Protein AF-A0A2H8TGP3-F1 (afdb_monomer)

Solvent-accessible surface area (backbone atoms only — not comparable to full-atom values): 16349 Å² total; per-residue (Å²): 137,91,83,88,83,89,87,86,89,87,88,80,88,85,90,87,88,89,87,86,89,85,88,85,86,87,85,91,85,81,86,83,89,84,86,90,85,91,84,79,92,76,83,84,79,77,93,72,90,81,72,76,82,82,75,78,78,62,57,60,58,63,26,91,59,19,52,94,49,66,73,89,79,66,58,93,44,42,52,39,51,27,23,62,11,22,47,26,45,30,27,36,58,43,72,44,97,86,68,47,79,40,78,43,85,72,41,65,34,34,28,59,45,60,40,35,32,44,34,44,24,80,74,52,63,95,56,65,53,90,39,33,37,41,34,36,27,70,46,42,81,86,62,82,82,57,99,59,71,57,47,81,32,49,50,67,46,76,48,60,34,85,76,48,36,85,94,76,58,40,58,50,34,23,40,41,32,39,71,56,64,58,78,75,48,75,29,25,41,31,39,63,78,76,59,90,81,63,78,71,70,58,45,82,41,75,50,73,47,59,75,89,75,91,69,82,96,79,68,43,50,34,28,45,46,82,42,58,70,53,72,100,74,88,79,87,72,42,60,66,72,71,79,88,49,74,46,78,46,87,83,132

Nearest PDB structures (foldseek):
  2b9l-assembly1_A  TM=8.838E-01  e=4.169E-16  Holotrichia diomphalia
  1m9u-assembly3_C  TM=8.543E-01  e=8.705E-12  Eisenia fetida
  1ym0-assembly1_A  TM=8.594E-01  e=2.631E-10  Eisenia fetida
  5xwl-assembly2_B  TM=8.530E-01  e=1.346E-10  Sus scrofa
  3btg-assembly1_E  TM=8.561E-01  e=1.860E-09  Bos taurus

Structure (mmCIF, N/CA/C/O backbone):
data_AF-A0A2H8TGP3-F1
#
_entry.id   AF-A0A2H8TGP3-F1
#
loop_
_atom_site.group_PDB
_atom_site.id
_atom_site.type_symbol
_atom_site.label_atom_id
_atom_site.label_alt_id
_atom_site.label_comp_id
_atom_site.label_asym_id
_atom_site.label_entity_id
_atom_site.label_seq_id
_atom_site.pdbx_PDB_ins_code
_atom_site.Cartn_x
_atom_site.Cartn_y
_atom_site.Cartn_z
_atom_site.occupancy
_atom_site.B_iso_or_equiv
_atom_site.auth_seq_id
_atom_site.auth_comp_id
_atom_site.auth_asym_id
_atom_site.auth_atom_id
_atom_site.pdbx_PDB_model_num
ATOM 1 N N . LYS A 1 1 ? -17.356 -55.839 -17.352 1.00 32.00 1 LYS A N 1
ATOM 2 C CA . LYS A 1 1 ? -18.758 -56.106 -16.949 1.00 32.00 1 LYS A CA 1
ATOM 3 C C . LYS A 1 1 ? -19.452 -54.754 -16.776 1.00 32.00 1 LYS A C 1
ATOM 5 O O . LYS A 1 1 ? -18.799 -53.882 -16.218 1.00 32.00 1 LYS A O 1
ATOM 10 N N . PRO A 1 2 ? -20.651 -54.578 -17.354 1.00 48.47 2 PRO A N 1
ATOM 11 C CA . PRO A 1 2 ? -21.293 -53.289 -17.660 1.00 48.47 2 PRO A CA 1
ATOM 12 C C . PRO A 1 2 ? -22.307 -52.858 -16.582 1.00 48.47 2 PRO A C 1
ATOM 14 O O . PRO A 1 2 ? -22.550 -53.662 -15.692 1.00 48.47 2 PRO A O 1
ATOM 17 N N . TYR A 1 3 ? -22.848 -51.634 -16.696 1.00 31.91 3 TYR A N 1
ATOM 18 C CA . TYR A 1 3 ? -24.164 -51.085 -16.258 1.00 31.91 3 TYR A CA 1
ATOM 19 C C . TYR A 1 3 ? -23.995 -49.545 -16.232 1.00 31.91 3 TYR A C 1
ATOM 21 O O . TYR A 1 3 ? -23.218 -49.053 -15.421 1.00 31.91 3 TYR A O 1
ATOM 29 N N . ASP A 1 4 ? -24.342 -48.770 -17.267 1.00 33.12 4 ASP A N 1
ATOM 30 C CA . ASP A 1 4 ? -25.659 -48.316 -17.784 1.00 33.12 4 ASP A CA 1
ATOM 31 C C . ASP A 1 4 ? -26.478 -47.444 -16.809 1.00 33.12 4 ASP A C 1
ATOM 33 O O . ASP A 1 4 ? -26.615 -47.796 -15.639 1.00 33.12 4 ASP A O 1
ATOM 37 N N . GLY A 1 5 ? -27.011 -46.312 -17.298 1.00 29.77 5 GLY A N 1
ATOM 38 C CA . GLY A 1 5 ? -27.836 -45.392 -16.498 1.00 29.77 5 GLY A CA 1
ATOM 39 C C . GLY A 1 5 ? -28.018 -43.945 -16.998 1.00 29.77 5 GLY A C 1
ATOM 40 O O . GLY A 1 5 ? -27.708 -43.031 -16.249 1.00 29.77 5 GLY A O 1
ATOM 41 N N . GLN A 1 6 ? -28.475 -43.780 -18.246 1.00 29.98 6 GLN A N 1
ATOM 42 C CA . GLN A 1 6 ? -29.465 -42.823 -18.811 1.00 29.98 6 GLN A CA 1
ATOM 43 C C . GLN A 1 6 ? -29.665 -41.340 -18.367 1.00 29.98 6 GLN A C 1
ATOM 45 O O . GLN A 1 6 ? -29.360 -40.882 -17.274 1.00 29.98 6 GLN A O 1
ATOM 50 N N . THR A 1 7 ? -30.236 -40.634 -19.351 1.00 30.94 7 THR A N 1
ATOM 51 C CA . THR A 1 7 ? -30.483 -39.215 -19.679 1.00 30.94 7 THR A CA 1
ATOM 52 C C . THR A 1 7 ? -31.832 -38.611 -19.213 1.00 30.94 7 THR A C 1
ATOM 54 O O . THR A 1 7 ? -32.678 -39.337 -18.708 1.00 30.94 7 THR A O 1
ATOM 57 N N . GLU A 1 8 ? -32.026 -37.318 -19.565 1.00 30.75 8 GLU A N 1
ATOM 58 C CA . GLU A 1 8 ? -33.271 -36.498 -19.736 1.00 30.75 8 GLU A CA 1
ATOM 59 C C . GLU A 1 8 ? -33.585 -35.518 -18.582 1.00 30.75 8 GLU A C 1
ATOM 61 O O . GLU A 1 8 ? -33.613 -35.910 -17.423 1.00 30.75 8 GLU A O 1
ATOM 66 N N . ASP A 1 9 ? -33.568 -34.186 -18.763 1.00 30.33 9 ASP A N 1
ATOM 67 C CA . ASP A 1 9 ? -34.381 -33.226 -19.563 1.00 30.33 9 ASP A CA 1
ATOM 68 C C . ASP A 1 9 ? -35.796 -32.952 -18.999 1.00 30.33 9 ASP A C 1
ATOM 70 O O . ASP A 1 9 ? -36.406 -33.802 -18.363 1.00 30.33 9 ASP A O 1
ATOM 74 N N . TYR A 1 10 ? -36.286 -31.739 -19.281 1.00 26.52 10 TYR A N 1
ATOM 75 C CA . TYR A 1 10 ? -37.598 -31.123 -19.059 1.00 26.52 10 TYR A CA 1
ATOM 76 C C . TYR A 1 10 ? -37.750 -30.222 -17.829 1.00 26.52 10 TYR A C 1
ATOM 78 O O . TYR A 1 10 ? -37.939 -30.684 -16.713 1.00 26.52 10 TYR A O 1
ATOM 86 N N . THR A 1 11 ? -37.908 -28.917 -18.080 1.00 28.42 11 THR A N 1
ATOM 87 C CA . THR A 1 11 ? -39.106 -28.194 -17.606 1.00 28.42 11 THR A CA 1
ATOM 88 C C . THR A 1 11 ? -39.522 -27.087 -18.586 1.00 28.42 11 THR A C 1
ATOM 90 O O . THR A 1 11 ? -38.727 -26.262 -19.027 1.00 28.42 11 THR A O 1
ATOM 93 N N . LYS A 1 12 ? -40.809 -27.132 -18.949 1.00 30.91 12 LYS A N 1
ATOM 94 C CA . LYS A 1 12 ? -41.567 -26.217 -19.811 1.00 30.91 12 LYS A CA 1
ATOM 95 C C . LYS A 1 12 ? -42.285 -25.147 -18.965 1.00 30.91 12 LYS A C 1
ATOM 97 O O . LYS A 1 12 ? -42.748 -25.451 -17.872 1.00 30.91 12 LYS A O 1
ATOM 102 N N . ASN A 1 13 ? -42.464 -23.957 -19.546 1.00 32.75 13 ASN A N 1
ATOM 103 C CA . ASN A 1 13 ? -43.535 -22.971 -19.265 1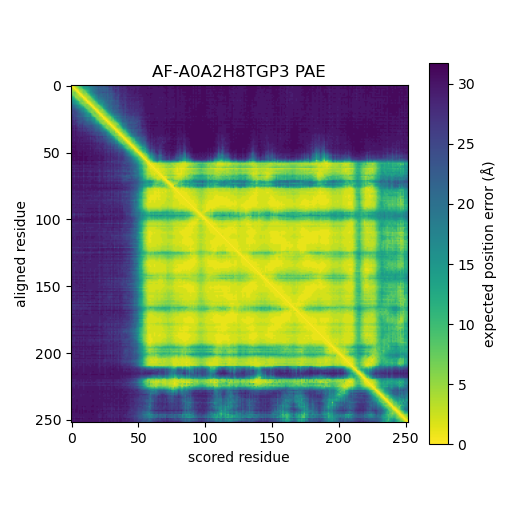.00 32.75 13 ASN A CA 1
ATOM 104 C C . ASN A 1 13 ? -44.940 -23.585 -19.503 1.00 32.75 13 ASN A C 1
ATOM 106 O O . ASN A 1 13 ? -45.011 -24.507 -20.326 1.00 32.75 13 ASN A O 1
ATOM 110 N N . PRO A 1 14 ? -46.059 -23.103 -18.892 1.00 35.66 14 PRO A N 1
ATOM 111 C CA . PRO A 1 14 ? -46.815 -21.960 -19.464 1.00 35.66 14 PRO A CA 1
ATOM 112 C C . PRO A 1 14 ? -47.766 -21.124 -18.546 1.00 35.66 14 PRO A C 1
ATOM 114 O O . PRO A 1 14 ? -48.203 -21.553 -17.489 1.00 35.66 14 PRO A O 1
ATOM 117 N N . HIS A 1 15 ? -48.065 -19.919 -19.061 1.00 27.44 15 HIS A N 1
ATOM 118 C CA . HIS A 1 15 ? -49.259 -19.037 -19.038 1.00 27.44 15 HIS A CA 1
ATOM 119 C C . HIS A 1 15 ? -50.487 -19.249 -18.121 1.00 27.44 15 HIS A C 1
ATOM 121 O O . HIS A 1 15 ? -51.058 -20.327 -18.090 1.00 27.44 15 HIS A O 1
ATOM 127 N N . ASP A 1 16 ? -50.981 -18.120 -17.577 1.00 29.78 16 ASP A N 1
ATOM 128 C CA . ASP A 1 16 ? -52.364 -17.568 -17.632 1.00 29.78 16 ASP A CA 1
ATOM 129 C C . ASP A 1 16 ? -52.294 -16.118 -17.063 1.00 29.78 16 ASP A C 1
ATOM 131 O O . ASP A 1 16 ? -51.516 -15.873 -16.149 1.00 29.78 16 ASP A O 1
ATOM 135 N N . GLY A 1 17 ? -52.945 -15.037 -17.513 1.00 25.95 17 GLY A N 1
ATOM 136 C CA . GLY A 1 17 ? -54.075 -14.828 -18.412 1.00 25.95 17 GLY A CA 1
ATOM 137 C C . GLY A 1 17 ? -55.217 -14.110 -17.671 1.00 25.95 17 GLY A C 1
ATOM 138 O O . GLY A 1 17 ? -56.045 -14.798 -17.094 1.00 25.95 17 GLY A O 1
ATOM 139 N N . GLN A 1 18 ? -55.311 -12.764 -17.692 1.00 29.88 18 GLN A N 1
ATOM 140 C CA . GLN A 1 18 ? -56.611 -12.067 -17.569 1.00 29.88 18 GLN A CA 1
ATOM 141 C C . GLN A 1 18 ? -56.596 -10.573 -17.951 1.00 29.88 18 GLN A C 1
ATOM 143 O O . GLN A 1 18 ? -55.737 -9.796 -17.548 1.00 29.88 18 GLN A O 1
ATOM 148 N N . SER A 1 19 ? -57.600 -10.215 -18.755 1.00 26.75 19 SER A N 1
ATOM 149 C CA . SER A 1 19 ? -57.924 -8.918 -19.357 1.00 26.75 19 SER A CA 1
ATOM 150 C C . SER A 1 19 ? -58.932 -8.103 -18.537 1.00 26.75 19 SER A C 1
ATOM 152 O O . SER A 1 19 ? -59.780 -8.695 -17.873 1.00 26.75 19 SER A O 1
ATOM 154 N N . GLY A 1 20 ? -58.991 -6.782 -18.742 1.00 27.06 20 GLY A N 1
ATOM 155 C CA . GLY A 1 20 ? -60.152 -5.962 -18.366 1.00 27.06 20 GLY A CA 1
ATOM 156 C C . GLY A 1 20 ? -60.067 -4.513 -18.864 1.00 27.06 20 GLY A C 1
ATOM 157 O O . GLY A 1 20 ? -59.248 -3.742 -18.387 1.00 27.06 20 GLY A O 1
ATOM 158 N N . TYR A 1 21 ? -60.912 -4.176 -19.841 1.00 25.58 21 TYR A N 1
ATOM 159 C CA . TYR A 1 21 ? -61.090 -2.880 -20.515 1.00 25.58 21 TYR A CA 1
ATOM 160 C C . TYR A 1 21 ? -61.807 -1.830 -19.633 1.00 25.58 21 TYR A C 1
ATOM 162 O O . TYR A 1 21 ? -62.652 -2.225 -18.839 1.00 25.58 21 TYR A O 1
ATOM 170 N N . PHE A 1 22 ? -61.587 -0.519 -19.851 1.00 26.62 22 PHE A N 1
ATOM 171 C CA . PHE A 1 22 ? -62.593 0.422 -20.410 1.00 26.62 22 PHE A CA 1
ATOM 172 C C . PHE A 1 22 ? -62.143 1.910 -20.407 1.00 26.62 22 PHE A C 1
ATOM 174 O O . PHE A 1 22 ? -61.823 2.503 -19.386 1.00 26.62 22 PHE A O 1
ATOM 181 N N . THR A 1 23 ? -62.187 2.466 -21.619 1.00 27.48 23 THR A N 1
ATOM 182 C CA . THR A 1 23 ? -62.253 3.849 -22.146 1.00 27.48 23 THR A CA 1
ATOM 183 C C . THR A 1 23 ? -62.559 5.050 -21.225 1.00 27.48 23 THR A C 1
ATOM 185 O O . THR A 1 23 ? -63.525 4.996 -20.463 1.00 27.48 23 THR A O 1
ATOM 188 N N . LYS A 1 24 ? -61.928 6.209 -21.505 1.00 27.23 24 LYS A N 1
ATOM 189 C CA . LYS A 1 24 ? -62.542 7.391 -22.179 1.00 27.23 24 LYS A CA 1
ATOM 190 C C . LYS A 1 24 ? -61.593 8.612 -22.216 1.00 27.23 24 LYS A C 1
ATOM 192 O O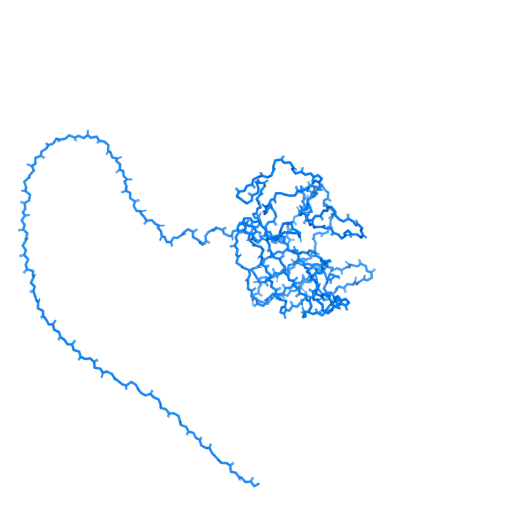 . LYS A 1 24 ? -61.152 9.092 -21.182 1.00 27.23 24 LYS A O 1
ATOM 197 N N . GLU A 1 25 ? -61.362 9.135 -23.417 1.00 24.70 25 GLU A N 1
ATOM 198 C CA . GLU A 1 25 ? -61.022 10.540 -23.735 1.00 24.70 25 GLU A CA 1
ATOM 199 C C . GLU A 1 25 ? -62.330 11.291 -24.110 1.00 24.70 25 GLU A C 1
ATOM 201 O O . GLU A 1 25 ? -63.359 10.613 -24.241 1.00 24.70 25 GLU A O 1
ATOM 206 N N . PRO A 1 26 ? -62.357 12.600 -24.462 1.00 39.91 26 PRO A N 1
ATOM 207 C CA . PRO A 1 26 ? -61.489 13.756 -24.145 1.00 39.91 26 PRO A CA 1
ATOM 208 C C . PRO A 1 26 ? -62.320 15.022 -23.758 1.00 39.91 26 PRO A C 1
ATOM 210 O O . PRO A 1 26 ? -63.538 15.028 -23.908 1.00 39.91 26 PRO A O 1
ATOM 213 N N . SER A 1 27 ? -61.692 16.144 -23.370 1.00 24.95 27 SER A N 1
ATOM 214 C CA . SER A 1 27 ? -62.182 17.484 -23.778 1.00 24.95 27 SER A CA 1
ATOM 215 C C . SER A 1 27 ? -61.166 18.599 -23.520 1.00 24.95 27 SER A C 1
ATOM 217 O O . SER A 1 27 ? -60.753 18.843 -22.387 1.00 24.95 27 SER A O 1
ATOM 219 N N . VAL A 1 28 ? -60.837 19.298 -24.601 1.00 26.09 28 VAL A N 1
ATOM 220 C CA . VAL A 1 28 ? -60.103 20.562 -24.681 1.00 26.09 28 VAL A CA 1
ATOM 221 C C . VAL A 1 28 ? -61.029 21.710 -24.269 1.00 26.09 28 VAL A C 1
ATOM 223 O O . VAL A 1 28 ? -62.151 21.779 -24.766 1.00 26.09 28 VAL A O 1
ATOM 226 N N . HIS A 1 29 ? -60.551 22.638 -23.437 1.00 29.05 29 HIS A N 1
ATOM 227 C CA . HIS A 1 29 ? -61.072 24.004 -23.412 1.00 29.05 29 HIS A CA 1
ATOM 228 C C . HIS A 1 29 ? -59.942 25.028 -23.329 1.00 29.05 29 HIS A C 1
ATOM 230 O O . HIS A 1 29 ? -58.929 24.846 -22.656 1.00 29.05 29 HIS A O 1
ATOM 236 N N . GLU A 1 30 ? -60.161 26.071 -24.112 1.00 26.70 30 GLU A N 1
ATOM 237 C CA . GLU A 1 30 ? -59.236 27.058 -24.627 1.00 26.70 30 GLU A CA 1
ATOM 238 C C . GLU A 1 30 ? -59.248 28.324 -23.754 1.00 26.70 30 GLU A C 1
ATOM 240 O O . GLU A 1 30 ? -60.294 28.792 -23.312 1.00 26.70 30 GLU A O 1
ATOM 245 N N . VAL A 1 31 ? -58.032 28.799 -23.492 1.00 26.19 31 VAL A N 1
ATOM 246 C CA . VAL A 1 31 ? -57.527 30.142 -23.162 1.00 26.19 31 VAL A CA 1
ATOM 247 C C . VAL A 1 31 ? -58.534 31.286 -22.938 1.00 26.19 31 VAL A C 1
ATOM 249 O O . VAL A 1 31 ? -59.270 31.675 -23.838 1.00 26.19 31 VAL A O 1
ATOM 252 N N . THR A 1 32 ? -58.371 31.995 -21.811 1.00 27.81 32 THR A N 1
ATOM 253 C CA . THR A 1 32 ? -58.552 33.460 -21.764 1.00 27.81 32 THR A CA 1
ATOM 254 C C . THR A 1 32 ? -57.440 34.116 -20.944 1.00 27.81 32 THR A C 1
ATOM 256 O O . THR A 1 32 ? -57.268 33.813 -19.763 1.00 27.81 32 THR A O 1
ATOM 259 N N . GLU A 1 33 ? -56.698 35.013 -21.592 1.00 33.00 33 GLU A N 1
ATOM 260 C CA . GLU A 1 33 ? -55.597 35.814 -21.052 1.00 33.00 33 GLU A CA 1
ATOM 261 C C . GLU A 1 33 ? -56.064 36.871 -20.038 1.00 33.00 33 GLU A C 1
ATOM 263 O O . GLU A 1 33 ? -57.078 37.546 -20.233 1.00 33.00 33 GLU A O 1
ATOM 268 N N . LYS A 1 34 ? -55.245 37.111 -19.007 1.00 32.66 34 LYS A N 1
ATOM 269 C CA . LYS A 1 34 ? -55.102 38.441 -18.404 1.00 32.66 34 LYS A CA 1
ATOM 270 C C . LYS A 1 34 ? -53.657 38.670 -17.956 1.00 32.66 34 LYS A C 1
ATOM 272 O O . LYS A 1 34 ? -53.029 37.833 -17.323 1.00 32.66 34 LYS A O 1
ATOM 277 N N . SER A 1 35 ? -53.176 39.823 -18.381 1.00 29.23 35 SER A N 1
ATOM 278 C CA . SER A 1 35 ? -51.822 40.364 -18.462 1.00 29.23 35 SER A CA 1
ATOM 279 C C . SER A 1 35 ? -51.230 40.923 -17.149 1.00 29.23 35 SER A C 1
ATOM 281 O O . SER A 1 35 ? -51.999 41.292 -16.263 1.00 29.23 35 SER A O 1
ATOM 283 N N . ILE A 1 36 ? -49.897 41.176 -17.180 1.00 30.30 36 ILE A N 1
ATOM 284 C CA . ILE A 1 36 ? -49.054 42.076 -16.327 1.00 30.30 36 ILE A CA 1
ATOM 285 C C . ILE A 1 36 ? -48.439 41.357 -15.092 1.00 30.30 36 ILE A C 1
ATOM 287 O O . ILE A 1 36 ? -49.184 40.736 -14.350 1.00 30.30 36 ILE A O 1
ATOM 291 N N . THR A 1 37 ? -47.131 41.322 -14.764 1.00 32.69 37 THR A N 1
ATOM 292 C CA . THR A 1 37 ? -45.892 42.111 -15.041 1.00 32.69 37 THR A CA 1
ATOM 293 C C . THR A 1 37 ? -44.635 41.226 -14.828 1.00 32.69 37 THR A C 1
ATOM 295 O O . THR A 1 37 ? -44.753 40.186 -14.180 1.00 32.69 37 THR A O 1
ATOM 298 N N . PRO A 1 38 ? -43.433 41.627 -15.298 1.00 41.06 38 PRO A N 1
ATOM 299 C CA . PRO A 1 38 ? -42.217 40.819 -15.229 1.00 41.06 38 PRO A CA 1
ATOM 300 C C . PRO A 1 38 ? -41.380 41.136 -13.982 1.00 41.06 38 PRO A C 1
ATOM 302 O O . PRO A 1 38 ? -41.110 42.302 -13.731 1.00 41.06 38 PRO A O 1
ATOM 305 N N . GLU A 1 39 ? -40.912 40.115 -13.262 1.00 33.91 39 GLU A N 1
ATOM 306 C CA . GLU A 1 39 ? -39.550 40.079 -12.709 1.00 33.91 39 GLU A CA 1
ATOM 307 C C . GLU A 1 39 ? -39.235 38.726 -12.054 1.00 33.91 39 GLU A C 1
ATOM 309 O O . GLU A 1 39 ? -40.085 38.096 -11.433 1.00 33.91 39 GLU A O 1
ATOM 314 N N . TYR A 1 40 ? -37.967 38.330 -12.196 1.00 28.95 40 TYR A N 1
ATOM 315 C CA . TYR A 1 40 ? -37.294 37.154 -11.635 1.00 28.95 40 TYR A CA 1
ATOM 316 C C . TYR A 1 40 ? -37.491 35.799 -12.342 1.00 28.95 40 TYR A C 1
ATOM 318 O O . TYR A 1 40 ? -38.224 34.915 -11.907 1.00 28.95 40 TYR A O 1
ATOM 326 N N . ILE A 1 41 ? -36.710 35.595 -13.411 1.00 31.94 41 ILE A N 1
ATOM 327 C CA . ILE A 1 41 ? -36.385 34.258 -13.925 1.00 31.94 41 ILE A CA 1
ATOM 328 C C . ILE A 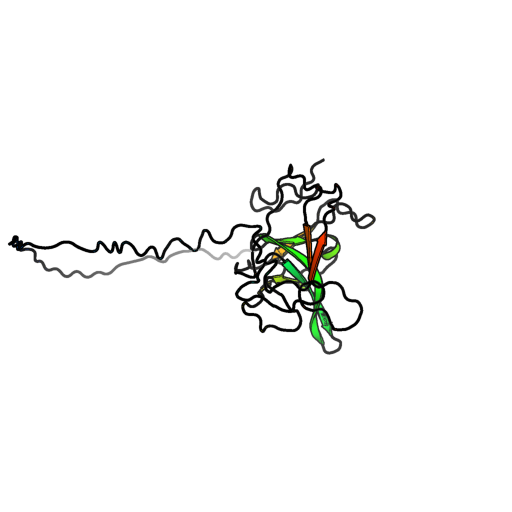1 41 ? -35.491 33.567 -12.887 1.00 31.94 41 ILE A C 1
ATOM 330 O O . ILE A 1 41 ? -34.276 33.753 -12.858 1.00 31.94 41 ILE A O 1
ATOM 334 N N . VAL A 1 42 ? -36.112 32.764 -12.029 1.00 37.03 42 VAL A N 1
ATOM 335 C CA . VAL A 1 42 ? -35.468 31.611 -11.400 1.00 37.03 42 VAL A CA 1
ATOM 336 C C . VAL A 1 42 ? -35.632 30.457 -12.383 1.00 37.03 42 VAL A C 1
ATOM 338 O O . VAL A 1 42 ? -36.702 29.863 -12.474 1.00 37.03 42 VAL A O 1
ATOM 341 N N . SER A 1 43 ? -34.593 30.145 -13.153 1.00 28.98 43 SER A N 1
ATOM 342 C CA . SER A 1 43 ? -34.555 28.900 -13.919 1.00 28.98 43 SER A CA 1
ATOM 343 C C . SER A 1 43 ? -34.141 27.766 -12.983 1.00 28.98 43 SER A C 1
ATOM 345 O O . SER A 1 43 ? -32.958 27.469 -12.814 1.00 28.98 43 SER A O 1
ATOM 347 N N . THR A 1 44 ? -35.128 27.149 -12.343 1.00 43.41 44 THR A N 1
ATOM 348 C CA . THR A 1 44 ? -35.033 25.761 -11.893 1.00 43.41 44 THR A CA 1
ATOM 349 C C . THR A 1 44 ? -35.100 24.867 -13.123 1.00 43.41 44 THR A C 1
ATOM 351 O O . THR A 1 44 ? -36.179 24.741 -13.692 1.00 43.41 44 THR A O 1
ATOM 354 N N . GLU A 1 45 ? -34.005 24.213 -13.514 1.00 38.12 45 GLU A N 1
ATOM 355 C CA . GLU A 1 45 ? -34.117 23.035 -14.377 1.00 38.12 45 GLU A CA 1
ATOM 356 C C . GLU A 1 45 ? -33.148 21.906 -14.018 1.00 38.12 45 GLU A C 1
ATOM 358 O O . GLU A 1 45 ? -31.926 22.046 -13.992 1.00 38.12 45 GLU A O 1
ATOM 363 N N . SER A 1 46 ? -33.789 20.746 -13.876 1.00 31.58 46 SER A N 1
ATOM 364 C CA . SER A 1 46 ? -33.306 19.375 -14.004 1.00 31.58 46 SER A CA 1
ATOM 365 C C . SER A 1 46 ? -32.344 18.849 -12.939 1.00 31.58 46 SER A C 1
ATOM 367 O O . SER A 1 46 ? -31.121 18.897 -13.043 1.00 31.58 46 SER A O 1
ATOM 369 N N . ASP A 1 47 ? -32.976 18.215 -11.957 1.00 44.81 47 ASP A N 1
ATOM 370 C CA . ASP A 1 47 ? -32.492 17.017 -11.289 1.00 44.81 47 ASP A CA 1
ATOM 371 C C . ASP A 1 47 ? -31.773 16.077 -12.284 1.00 44.81 47 ASP A C 1
ATOM 373 O O . ASP A 1 47 ? -32.381 15.491 -13.183 1.00 44.81 47 ASP A O 1
ATOM 377 N N . LYS A 1 48 ? -30.447 15.982 -12.147 1.00 35.34 48 LYS A N 1
ATOM 378 C CA . LYS A 1 48 ? -29.600 14.959 -12.774 1.00 35.34 48 LYS A CA 1
ATOM 379 C C . LYS A 1 48 ? -28.959 14.103 -11.686 1.00 35.34 48 LYS A C 1
ATOM 381 O O . LYS A 1 48 ? -27.744 13.914 -11.647 1.00 35.34 48 LYS A O 1
ATOM 386 N N . THR A 1 49 ? -29.778 13.553 -10.800 1.00 45.47 49 THR A N 1
ATOM 387 C CA . THR A 1 49 ? -29.406 12.433 -9.930 1.00 45.47 49 THR A CA 1
ATOM 388 C C . THR A 1 49 ? -29.288 11.130 -10.729 1.00 45.47 49 THR A C 1
ATOM 390 O O . THR A 1 49 ? -30.054 10.200 -10.526 1.00 45.47 49 THR A O 1
ATOM 393 N N . SER A 1 50 ? -28.319 11.016 -11.647 1.00 43.00 50 SER A N 1
ATOM 394 C CA . SER A 1 50 ? -27.930 9.680 -12.149 1.00 43.00 50 SER A CA 1
ATOM 395 C C . SER A 1 50 ? -26.586 9.565 -12.881 1.00 43.00 50 SER A C 1
ATOM 397 O O . SER A 1 50 ? -26.361 8.527 -13.495 1.00 43.00 50 SER A O 1
ATOM 399 N N . ASN A 1 51 ? -25.681 10.557 -12.854 1.00 41.19 51 ASN A N 1
ATOM 400 C CA . ASN A 1 51 ? -24.416 10.442 -13.611 1.00 41.19 51 ASN A CA 1
ATOM 401 C C . ASN A 1 51 ? -23.126 10.931 -12.914 1.00 41.19 51 ASN A C 1
ATOM 403 O O . ASN A 1 51 ? -22.103 11.048 -13.577 1.00 41.19 51 ASN A O 1
ATOM 407 N N . ASP A 1 52 ? -23.116 11.151 -11.591 1.00 42.34 52 ASP A N 1
ATOM 408 C CA . ASP A 1 52 ? -21.942 11.714 -10.875 1.00 42.34 52 ASP A CA 1
ATOM 409 C C . ASP A 1 52 ? -21.024 10.675 -10.180 1.00 42.34 52 ASP A C 1
ATOM 411 O O . ASP A 1 52 ? -19.983 11.013 -9.620 1.00 42.34 52 ASP A O 1
ATOM 415 N N . HIS A 1 53 ? -21.352 9.378 -10.207 1.00 41.38 53 HIS A N 1
ATOM 416 C CA . HIS A 1 53 ? -20.539 8.365 -9.507 1.00 41.38 53 HIS A CA 1
ATOM 417 C C . HIS A 1 53 ? -19.474 7.675 -10.370 1.00 41.38 53 HIS A C 1
ATOM 419 O O . HIS A 1 53 ? -18.645 6.943 -9.831 1.00 41.38 53 HIS A O 1
ATOM 425 N N . HIS A 1 54 ? -19.453 7.898 -11.688 1.00 40.34 54 HIS A N 1
ATOM 426 C CA . HIS A 1 54 ? -18.489 7.236 -12.578 1.00 40.34 54 HIS A CA 1
ATOM 427 C C . HIS A 1 54 ? -17.241 8.079 -12.902 1.00 40.34 54 HIS A C 1
ATOM 429 O O . HIS A 1 54 ? -16.268 7.540 -13.418 1.00 40.34 54 HIS A O 1
ATOM 435 N N . GLU A 1 55 ? -17.222 9.371 -12.551 1.00 46.34 55 GLU A N 1
ATOM 436 C CA . GLU A 1 55 ? -16.095 10.284 -12.833 1.00 46.34 55 GLU A CA 1
ATOM 437 C C . GLU A 1 55 ? -15.138 10.517 -11.644 1.00 46.34 55 GLU A C 1
ATOM 439 O O . GLU A 1 55 ? -14.066 11.097 -11.819 1.00 46.34 55 GLU A O 1
ATOM 444 N N . LYS A 1 56 ? -15.477 10.035 -10.438 1.00 54.62 56 LYS A N 1
ATOM 445 C CA . LYS A 1 56 ? -14.773 10.367 -9.180 1.00 54.62 56 LYS A CA 1
ATOM 446 C C . LYS A 1 56 ? -13.497 9.574 -8.873 1.00 54.62 56 LYS A C 1
ATOM 448 O O . LYS A 1 56 ? -12.861 9.837 -7.859 1.00 54.62 56 LYS A O 1
ATOM 453 N N . HIS A 1 57 ? -13.081 8.644 -9.729 1.00 63.81 57 HIS A N 1
ATOM 454 C CA . HIS A 1 57 ? -11.955 7.748 -9.431 1.00 63.81 57 HIS A CA 1
ATOM 455 C C . HIS A 1 57 ? -10.867 7.802 -10.507 1.00 63.81 57 HIS A C 1
ATOM 457 O O . HIS A 1 57 ? -10.621 6.828 -11.217 1.00 63.81 57 HIS A O 1
ATOM 463 N N . LYS A 1 58 ? -10.215 8.964 -10.638 1.00 83.31 58 LYS A N 1
ATOM 464 C CA . LYS A 1 58 ? -8.957 9.095 -11.392 1.00 83.31 58 LYS A CA 1
ATOM 465 C C . LYS A 1 58 ? -7.794 8.613 -10.515 1.00 83.31 58 LYS A C 1
ATOM 467 O O . LYS A 1 58 ? -7.797 8.851 -9.313 1.00 83.31 58 LYS A O 1
ATOM 472 N N . CYS A 1 59 ? -6.806 7.936 -11.101 1.00 91.25 59 CYS A N 1
ATOM 473 C CA . CYS A 1 59 ? -5.595 7.558 -10.371 1.00 91.25 59 CYS A CA 1
ATOM 474 C C . CYS A 1 59 ? -4.762 8.798 -9.995 1.00 91.25 59 CYS A C 1
ATOM 476 O O . CYS A 1 59 ? -4.901 9.861 -10.602 1.00 91.25 59 CYS A O 1
ATOM 478 N N . GLY A 1 60 ? -3.864 8.659 -9.019 1.00 90.06 60 GLY A N 1
ATOM 479 C CA . GLY A 1 60 ? -2.868 9.681 -8.678 1.00 90.06 60 GLY A CA 1
ATOM 480 C C . GLY A 1 60 ? -3.403 10.860 -7.867 1.00 90.06 60 GLY A C 1
ATOM 481 O O . GLY A 1 60 ? -2.684 11.835 -7.663 1.00 90.06 60 GLY A O 1
ATOM 482 N N . THR A 1 61 ? -4.646 10.790 -7.391 1.00 91.31 61 THR A N 1
ATOM 483 C CA . THR A 1 61 ? -5.207 11.786 -6.475 1.00 91.31 61 THR A CA 1
ATOM 484 C C . THR A 1 61 ? -4.756 11.525 -5.044 1.00 91.31 61 THR A C 1
ATOM 486 O O . THR A 1 61 ? -4.662 10.379 -4.607 1.00 91.31 61 THR A O 1
ATOM 489 N N . TRP A 1 62 ? -4.531 12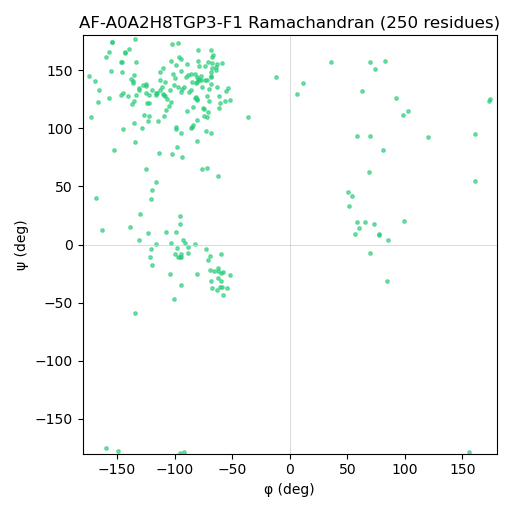.597 -4.295 1.00 90.88 62 TRP A N 1
ATOM 490 C CA . TRP A 1 62 ? -4.061 12.556 -2.914 1.00 90.88 62 TRP A CA 1
ATOM 491 C C . TRP A 1 62 ? -4.678 13.713 -2.121 1.00 90.88 62 TRP A C 1
ATOM 493 O O . TRP A 1 62 ? -4.958 14.779 -2.678 1.00 90.88 62 TRP A O 1
ATOM 503 N N . ASN A 1 63 ? -4.908 13.510 -0.825 1.00 92.81 63 ASN A N 1
ATOM 504 C CA . ASN A 1 63 ? -5.658 14.444 0.015 1.00 92.81 63 ASN A CA 1
ATOM 505 C C . ASN A 1 63 ? -4.705 15.267 0.882 1.00 92.81 63 ASN A C 1
ATOM 507 O O . ASN A 1 63 ? -4.565 15.022 2.078 1.00 92.81 63 ASN A O 1
ATOM 511 N N . LYS A 1 64 ? -4.061 16.286 0.299 1.00 89.25 64 LYS A N 1
ATOM 512 C CA . LYS A 1 64 ? -3.074 17.139 1.001 1.00 89.25 64 LYS A CA 1
ATOM 513 C C . LYS A 1 64 ? -3.583 17.737 2.326 1.00 89.25 64 LYS A C 1
ATOM 515 O O . LYS A 1 64 ? -2.788 18.050 3.211 1.00 89.25 64 LYS A O 1
ATOM 520 N N . TYR A 1 65 ? -4.896 17.915 2.459 1.00 90.00 65 TYR A N 1
ATOM 521 C CA . TYR A 1 65 ? -5.549 18.468 3.650 1.00 90.00 65 TYR A CA 1
ATOM 522 C C . TYR A 1 65 ? -6.323 17.429 4.472 1.00 90.00 65 TYR A C 1
ATOM 524 O O . TYR A 1 65 ? -7.044 17.814 5.387 1.00 90.00 65 TYR A O 1
ATOM 532 N N . GLY A 1 66 ? -6.142 16.145 4.164 1.00 91.50 66 GLY A N 1
ATOM 533 C CA . GLY A 1 66 ? -6.847 15.024 4.769 1.00 91.50 66 GLY A CA 1
ATOM 534 C C . GLY A 1 66 ? -8.223 14.753 4.157 1.00 91.50 66 GLY A C 1
ATOM 535 O O . GLY A 1 66 ? -8.832 15.614 3.520 1.00 91.50 66 GLY A O 1
ATOM 536 N N . ALA A 1 67 ? -8.700 13.524 4.332 1.00 91.12 67 ALA A N 1
ATOM 537 C CA . ALA A 1 67 ? -10.028 13.073 3.939 1.00 91.12 67 ALA A CA 1
ATOM 538 C C . ALA A 1 67 ? -11.043 13.430 5.040 1.00 91.12 67 ALA A C 1
ATOM 540 O O . ALA A 1 67 ? -11.099 12.799 6.092 1.00 91.12 67 ALA A O 1
ATOM 541 N N . GLY A 1 68 ? -11.831 14.483 4.824 1.00 88.25 68 GLY A N 1
ATOM 542 C CA . GLY A 1 68 ? -12.883 14.935 5.746 1.00 88.25 68 GLY A CA 1
ATOM 543 C C . GLY A 1 68 ? -12.416 15.856 6.881 1.00 88.25 68 GLY A C 1
ATOM 544 O O . GLY A 1 68 ? -13.163 16.751 7.271 1.00 88.25 68 GLY A O 1
ATOM 545 N N . PHE A 1 69 ? -11.185 15.714 7.380 1.00 84.50 69 PHE A N 1
ATOM 546 C CA . PHE A 1 69 ? -10.617 16.620 8.385 1.00 84.50 69 PHE A CA 1
ATOM 547 C C . PHE A 1 69 ? -9.109 16.809 8.216 1.00 84.50 69 PHE A C 1
ATOM 549 O O . PHE A 1 69 ? -8.410 15.951 7.680 1.00 84.50 69 PHE A O 1
ATOM 556 N N . ARG A 1 70 ? -8.609 17.932 8.743 1.00 87.12 70 ARG A N 1
ATOM 557 C CA . ARG A 1 70 ? -7.184 18.263 8.790 1.00 87.12 70 ARG A CA 1
ATOM 558 C C . ARG A 1 70 ? -6.682 18.189 10.225 1.00 87.12 70 ARG A C 1
ATOM 560 O O . ARG A 1 70 ? -7.248 18.838 11.105 1.00 87.12 70 ARG A O 1
ATOM 567 N N . ILE A 1 71 ? -5.587 17.475 10.458 1.00 82.69 71 ILE A N 1
ATOM 568 C CA . ILE A 1 71 ? -4.884 17.530 11.740 1.00 82.69 71 ILE A CA 1
ATOM 569 C C . ILE A 1 71 ? -3.991 18.776 11.784 1.00 82.69 71 ILE A C 1
ATOM 571 O O . ILE A 1 71 ? -3.183 19.030 10.888 1.00 82.69 71 ILE A O 1
ATOM 575 N N . GLY A 1 72 ? -4.178 19.595 12.821 1.00 74.75 72 GLY A N 1
ATOM 576 C CA . GLY A 1 72 ? -3.440 20.850 13.003 1.00 74.75 72 GLY A CA 1
ATOM 577 C C . GLY A 1 72 ? -2.042 20.673 13.602 1.00 74.75 72 GLY A C 1
ATOM 578 O O . GLY A 1 72 ? -1.170 21.494 13.344 1.00 74.75 72 GLY A O 1
ATOM 579 N N . ASN A 1 73 ? -1.822 19.586 14.347 1.00 71.38 73 ASN A N 1
ATOM 580 C CA . ASN A 1 73 ? -0.603 19.329 15.120 1.00 71.38 73 ASN A CA 1
ATOM 581 C C . ASN A 1 73 ? 0.102 18.048 14.649 1.00 71.38 73 ASN A C 1
ATOM 583 O O . ASN A 1 73 ? 0.431 17.203 15.473 1.00 71.38 73 ASN A O 1
ATOM 587 N N . ALA A 1 74 ? 0.280 17.870 13.336 1.00 71.75 74 ALA A N 1
ATOM 588 C CA . ALA A 1 74 ? 1.060 16.744 12.820 1.00 71.75 74 ALA A CA 1
ATOM 589 C C . ALA A 1 74 ? 2.499 16.833 13.355 1.00 71.75 74 ALA A C 1
ATOM 591 O O . ALA A 1 74 ? 3.174 17.847 13.149 1.00 71.75 74 ALA A O 1
ATOM 592 N N . VAL A 1 75 ? 2.957 15.798 14.055 1.00 74.88 75 VAL A N 1
ATOM 593 C CA . VAL A 1 75 ? 4.309 15.740 14.629 1.00 74.88 75 VAL A CA 1
ATOM 594 C C . VAL A 1 75 ? 5.185 14.862 13.736 1.00 74.88 75 VAL A C 1
ATOM 596 O O . VAL A 1 75 ? 4.705 13.917 13.127 1.00 74.88 75 VAL A O 1
ATOM 599 N N . ASP A 1 76 ? 6.479 15.173 13.627 1.00 74.81 76 ASP A N 1
ATOM 600 C CA . ASP A 1 76 ? 7.489 14.258 13.058 1.00 74.81 76 ASP A CA 1
ATOM 601 C C . ASP A 1 76 ? 7.130 13.638 11.685 1.00 74.81 76 ASP A C 1
ATOM 603 O O . ASP A 1 76 ? 7.264 12.433 11.452 1.00 74.81 76 ASP A O 1
ATOM 607 N N . GLY A 1 77 ? 6.629 14.470 10.765 1.00 80.62 77 GLY A N 1
ATOM 608 C CA . GLY A 1 77 ? 6.307 14.044 9.400 1.00 80.62 77 GLY A CA 1
ATOM 609 C C . GLY A 1 77 ? 5.057 13.169 9.280 1.00 80.62 77 GLY A C 1
ATOM 610 O O . GLY A 1 77 ? 4.885 12.509 8.258 1.00 80.62 77 GLY A O 1
ATOM 611 N N . GLU A 1 78 ? 4.176 13.146 10.282 1.00 88.19 78 GLU A N 1
ATOM 612 C CA . GLU A 1 78 ? 2.857 12.517 10.175 1.00 88.19 78 GLU A CA 1
ATOM 613 C C . GLU A 1 78 ? 2.072 13.052 8.970 1.00 88.19 78 GLU A C 1
ATOM 615 O O . GLU A 1 78 ? 2.013 14.255 8.685 1.00 88.19 78 GLU A O 1
ATOM 620 N N . SER A 1 79 ? 1.465 12.126 8.239 1.00 90.19 79 SER A N 1
ATOM 621 C CA . SER A 1 79 ? 0.552 12.445 7.151 1.00 90.19 79 SER A CA 1
ATOM 622 C C . SER A 1 79 ? -0.836 12.800 7.680 1.00 90.19 79 SER A C 1
ATOM 624 O O . SER A 1 79 ? -1.231 12.404 8.779 1.00 90.19 79 SER A O 1
ATOM 626 N N . GLN A 1 80 ? -1.604 13.533 6.878 1.00 93.75 80 GLN A N 1
ATOM 627 C CA . GLN A 1 80 ? -3.030 13.712 7.145 1.00 93.75 80 GLN A CA 1
ATOM 628 C C . GLN A 1 80 ? -3.777 12.382 6.964 1.00 93.75 80 GLN A C 1
ATOM 630 O O . GLN A 1 80 ? -3.343 11.516 6.200 1.00 93.75 80 GLN A O 1
ATOM 635 N N . PHE A 1 81 ? -4.932 12.235 7.618 1.00 94.12 81 PHE A N 1
ATOM 636 C CA . PHE A 1 81 ? -5.792 11.072 7.401 1.00 94.12 81 PHE A CA 1
ATOM 637 C C . PHE A 1 81 ? -6.159 10.951 5.916 1.00 94.12 81 PHE A C 1
ATOM 639 O O . PHE A 1 81 ? -6.665 11.899 5.320 1.00 94.12 81 PHE A O 1
ATOM 646 N N . GLY A 1 82 ? -5.864 9.804 5.301 1.00 93.62 82 GLY A N 1
ATOM 647 C CA . GLY A 1 82 ? -6.097 9.585 3.874 1.00 93.62 82 GLY A CA 1
ATOM 648 C C . GLY A 1 82 ? -5.253 10.462 2.940 1.00 93.62 82 GLY A C 1
ATOM 649 O O . GLY A 1 82 ? -5.634 10.607 1.783 1.00 93.62 82 GLY A O 1
ATOM 650 N N . GLU A 1 83 ? -4.137 11.059 3.388 1.00 95.25 83 GLU A N 1
ATOM 651 C CA . GLU A 1 83 ? -3.299 11.909 2.524 1.00 95.25 83 GLU A CA 1
ATOM 652 C C . GLU A 1 83 ? -2.792 11.153 1.298 1.00 95.25 83 GLU A C 1
ATOM 654 O O . GLU A 1 83 ? -2.874 11.676 0.193 1.00 95.25 83 GLU A O 1
ATOM 659 N N . PHE A 1 84 ? -2.337 9.912 1.483 1.00 95.88 84 PHE A N 1
ATOM 660 C CA . PHE A 1 84 ? -1.866 9.028 0.416 1.00 95.88 84 PHE A CA 1
ATOM 661 C C . PHE A 1 84 ? -2.812 7.825 0.275 1.00 95.88 84 PHE A C 1
ATOM 663 O O . PHE A 1 84 ? -2.503 6.737 0.764 1.00 95.88 84 PHE A O 1
ATOM 670 N N . PRO A 1 85 ? -3.974 7.992 -0.378 1.00 96.62 85 PRO A N 1
ATOM 671 C CA . PRO A 1 85 ? -5.046 6.993 -0.382 1.00 96.62 85 PRO A CA 1
ATOM 672 C C . PRO A 1 85 ? -4.708 5.717 -1.171 1.00 96.62 85 PRO A C 1
ATOM 674 O O . PRO A 1 85 ? -5.431 4.731 -1.094 1.00 96.62 85 PRO A O 1
ATOM 677 N N . SER A 1 86 ? -3.609 5.706 -1.927 1.00 97.00 86 SER A N 1
ATOM 678 C CA . SER A 1 86 ? -3.105 4.511 -2.607 1.00 97.00 86 SER A CA 1
ATOM 679 C C . SER A 1 86 ? -2.158 3.666 -1.760 1.00 97.00 86 SER A C 1
ATOM 681 O O . SER A 1 86 ? -1.672 2.646 -2.250 1.00 97.00 86 SER A O 1
ATOM 683 N N . MET A 1 87 ? -1.837 4.089 -0.533 1.00 97.25 87 MET A N 1
ATOM 684 C CA . MET A 1 87 ? -0.930 3.352 0.342 1.00 97.25 87 MET A CA 1
ATOM 685 C C . MET A 1 87 ? -1.563 2.067 0.847 1.00 97.25 87 MET A C 1
ATOM 687 O O . MET A 1 87 ? -2.697 2.045 1.323 1.00 97.25 87 MET A O 1
ATOM 691 N N . ILE A 1 88 ? -0.780 0.998 0.764 1.00 98.06 88 ILE A N 1
ATOM 692 C CA . ILE A 1 88 ? -1.173 -0.334 1.193 1.00 98.06 88 ILE A CA 1
ATOM 693 C C . ILE A 1 88 ? -0.227 -0.812 2.288 1.00 98.06 88 ILE A C 1
ATOM 695 O O . ILE A 1 88 ? 0.994 -0.742 2.133 1.00 98.06 88 ILE A O 1
ATOM 699 N N . ALA A 1 89 ? -0.793 -1.352 3.365 1.00 97.00 89 ALA A N 1
ATOM 700 C CA . ALA A 1 89 ? -0.059 -2.115 4.364 1.00 97.00 89 ALA A CA 1
ATOM 701 C C . ALA A 1 89 ? -0.153 -3.612 4.041 1.00 97.00 89 ALA A C 1
ATOM 703 O O . ALA A 1 89 ? -1.233 -4.146 3.784 1.00 97.00 89 ALA A O 1
ATOM 704 N N . ILE A 1 90 ? 0.989 -4.297 4.042 1.00 96.88 90 ILE A N 1
ATOM 705 C CA . ILE A 1 90 ? 1.078 -5.745 3.839 1.00 96.88 90 ILE A CA 1
ATOM 706 C C . ILE A 1 90 ? 1.455 -6.371 5.176 1.00 96.88 90 ILE A C 1
ATOM 708 O O . ILE A 1 90 ? 2.589 -6.224 5.646 1.00 96.88 90 ILE A O 1
ATOM 712 N N . PHE A 1 91 ? 0.510 -7.088 5.767 1.00 95.56 91 PHE A N 1
ATOM 713 C CA . PHE A 1 91 ? 0.683 -7.811 7.016 1.00 95.56 91 PHE A CA 1
ATOM 714 C C . PHE A 1 91 ? 0.961 -9.287 6.774 1.00 95.56 91 PHE A C 1
ATOM 716 O O . PHE A 1 91 ? 0.542 -9.875 5.774 1.00 95.56 91 PHE A O 1
ATOM 723 N N . LYS A 1 92 ? 1.640 -9.890 7.743 1.00 93.69 92 LYS A N 1
ATOM 724 C CA . LYS A 1 92 ? 1.781 -11.331 7.881 1.00 93.69 92 LYS A CA 1
ATOM 725 C C . LYS A 1 92 ? 1.095 -11.774 9.170 1.00 93.69 92 LYS A C 1
ATOM 727 O O . LYS A 1 92 ? 1.357 -11.208 10.228 1.00 93.69 92 LYS A O 1
ATOM 732 N N . GLU A 1 93 ? 0.249 -12.789 9.076 1.00 93.12 93 GLU A N 1
ATOM 733 C CA . GLU A 1 93 ? -0.306 -13.496 10.224 1.00 93.12 93 GLU A CA 1
ATOM 734 C C . GLU A 1 93 ? 0.784 -14.320 10.909 1.00 93.12 93 GLU A C 1
ATOM 736 O O . GLU A 1 93 ? 1.419 -15.185 10.297 1.00 93.12 93 GLU A O 1
ATOM 741 N N . GLU A 1 94 ? 0.979 -14.070 12.197 1.00 90.56 94 GLU A N 1
ATOM 742 C CA . GLU A 1 94 ? 1.850 -14.851 13.066 1.00 90.56 94 GLU A CA 1
ATOM 743 C C . GLU A 1 94 ? 1.057 -15.340 14.278 1.00 90.56 94 GLU A C 1
ATOM 745 O O . GLU A 1 94 ? 0.242 -14.611 14.842 1.00 90.56 94 GLU A O 1
ATOM 750 N N . LEU A 1 95 ? 1.276 -16.594 14.672 1.00 90.06 95 LEU A N 1
ATOM 751 C CA . LEU A 1 95 ? 0.653 -17.161 15.864 1.00 90.06 95 LEU A CA 1
ATOM 752 C C . LEU A 1 95 ? 1.436 -16.725 17.103 1.00 90.06 95 LEU A C 1
ATOM 754 O O . LEU A 1 95 ? 2.653 -16.913 17.179 1.00 90.06 95 LEU A O 1
ATOM 758 N N . SER A 1 96 ? 0.734 -16.157 18.079 1.00 85.31 96 SER A N 1
ATOM 759 C CA . SER A 1 96 ? 1.276 -15.891 19.405 1.00 85.31 96 SER A CA 1
ATOM 760 C C . SER A 1 96 ? 1.537 -17.198 20.150 1.00 85.31 96 SER A C 1
ATOM 762 O O . SER A 1 96 ? 1.063 -18.273 19.775 1.00 85.31 96 SER A O 1
ATOM 764 N N . LYS A 1 97 ? 2.272 -17.093 21.261 1.00 83.50 97 LYS A N 1
ATOM 765 C CA . LYS A 1 97 ? 2.490 -18.220 22.180 1.00 83.50 97 LYS A CA 1
ATOM 766 C C . LYS A 1 97 ? 1.180 -18.772 22.754 1.00 83.50 97 LYS A C 1
ATOM 768 O O . LYS A 1 97 ? 1.133 -19.947 23.095 1.00 83.50 97 LYS A O 1
ATOM 773 N N . ASP A 1 98 ? 0.144 -17.940 22.797 1.00 87.75 98 ASP A N 1
ATOM 774 C CA . ASP A 1 98 ? -1.175 -18.260 23.342 1.00 87.75 98 ASP A CA 1
ATOM 775 C C . ASP A 1 98 ? -2.147 -18.778 22.260 1.00 87.75 98 ASP A C 1
ATOM 777 O O . ASP A 1 98 ? -3.309 -19.053 22.541 1.00 87.75 98 ASP A O 1
ATOM 781 N N . GLY A 1 99 ? -1.675 -18.944 21.015 1.00 85.06 99 GLY A N 1
ATOM 782 C CA . GLY A 1 99 ? -2.463 -19.456 19.888 1.00 85.06 99 GLY A CA 1
ATOM 783 C C . GLY A 1 99 ? -3.289 -18.398 19.151 1.00 85.06 99 GLY A C 1
ATOM 784 O O . GLY A 1 99 ? -4.011 -18.734 18.213 1.00 85.06 99 GLY A O 1
ATOM 785 N N . GLU A 1 100 ? -3.169 -17.124 19.527 1.00 87.75 100 GLU A N 1
ATOM 786 C CA . GLU A 1 100 ? -3.859 -16.021 18.859 1.00 87.75 100 GLU A CA 1
ATOM 787 C C . GLU A 1 100 ? -3.122 -15.586 17.592 1.00 87.75 100 GLU A C 1
ATOM 789 O O . GLU A 1 100 ? -1.895 -15.477 17.563 1.00 87.75 100 GLU A O 1
ATOM 794 N N . LYS A 1 101 ? -3.870 -15.297 16.529 1.00 87.38 101 LYS A N 1
ATOM 795 C CA . LYS A 1 101 ? -3.306 -14.741 15.298 1.00 87.38 101 LYS A CA 1
ATOM 796 C C . LYS A 1 101 ? -3.097 -13.240 15.454 1.00 87.38 101 LYS A C 1
ATOM 798 O O . LYS A 1 101 ? -4.052 -12.511 15.693 1.00 87.38 101 LYS A O 1
ATOM 803 N N . ASN A 1 102 ? -1.870 -12.784 15.236 1.00 89.44 102 ASN A N 1
ATOM 804 C CA . ASN A 1 102 ? -1.518 -11.372 15.188 1.00 89.44 102 ASN A CA 1
ATOM 805 C C . ASN A 1 102 ? -1.089 -10.975 13.780 1.00 89.44 102 ASN A C 1
ATOM 807 O O . ASN A 1 102 ? -0.383 -11.723 13.104 1.00 89.44 102 ASN A O 1
ATOM 811 N N . LEU A 1 103 ? -1.483 -9.777 13.357 1.00 90.56 103 LEU A N 1
ATOM 812 C CA . LEU A 1 103 ? -1.009 -9.179 12.117 1.00 90.56 103 LEU A CA 1
ATOM 813 C C . LEU A 1 103 ? 0.263 -8.379 12.392 1.00 90.56 103 LEU A C 1
ATOM 815 O O . LEU A 1 103 ? 0.247 -7.374 13.098 1.00 90.56 103 LEU A O 1
ATOM 819 N N . VAL A 1 104 ? 1.375 -8.819 11.811 1.00 90.81 104 VAL A N 1
ATOM 820 C CA . VAL A 1 104 ? 2.665 -8.129 11.890 1.00 90.81 104 VAL A CA 1
ATOM 821 C C . VAL A 1 104 ? 2.912 -7.403 10.577 1.00 90.81 104 VAL A C 1
ATOM 823 O O . VAL A 1 104 ? 2.919 -8.025 9.512 1.00 90.81 104 VAL A O 1
ATOM 826 N N . LEU A 1 105 ? 3.116 -6.083 10.636 1.00 91.50 105 LEU A N 1
ATOM 827 C CA . LEU A 1 105 ? 3.425 -5.291 9.447 1.00 91.50 105 LEU A CA 1
ATOM 828 C C . LEU A 1 105 ? 4.743 -5.784 8.831 1.00 91.50 105 LEU A C 1
ATOM 830 O O . LEU A 1 105 ? 5.805 -5.708 9.451 1.00 91.50 105 LEU A O 1
ATOM 834 N N . ASN A 1 106 ? 4.671 -6.291 7.602 1.00 91.38 106 ASN A N 1
ATOM 835 C CA . ASN A 1 106 ? 5.812 -6.860 6.889 1.00 91.38 106 ASN A CA 1
ATOM 836 C C . ASN A 1 106 ? 6.387 -5.867 5.871 1.00 91.38 106 ASN A C 1
ATOM 838 O O . ASN A 1 106 ? 7.601 -5.678 5.841 1.00 91.38 106 ASN A O 1
ATOM 842 N N . CYS A 1 107 ? 5.531 -5.237 5.061 1.00 94.44 107 CYS A N 1
ATOM 843 C CA . CYS A 1 107 ? 5.926 -4.295 4.010 1.00 94.44 107 CYS A CA 1
ATOM 844 C C . CYS A 1 107 ? 4.819 -3.283 3.682 1.00 94.44 107 CYS A C 1
ATOM 846 O O . CYS A 1 107 ? 3.694 -3.396 4.165 1.00 94.44 107 CYS A O 1
ATOM 848 N N . GLY A 1 108 ? 5.147 -2.316 2.822 1.00 95.06 108 GLY A N 1
ATOM 849 C CA . GLY A 1 108 ? 4.173 -1.471 2.136 1.00 95.06 108 GLY A CA 1
ATOM 850 C C . GLY A 1 108 ? 3.947 -1.888 0.678 1.00 95.06 108 GLY A C 1
ATOM 851 O O . GLY A 1 108 ? 4.666 -2.723 0.121 1.00 95.06 108 GLY A O 1
ATOM 852 N N . GLY A 1 109 ? 2.960 -1.268 0.046 1.00 96.88 109 GLY A N 1
ATOM 853 C CA . GLY A 1 109 ? 2.700 -1.364 -1.386 1.00 96.88 109 GLY A CA 1
ATOM 854 C C . GLY A 1 109 ? 1.855 -0.195 -1.879 1.00 96.88 109 GLY A C 1
ATOM 855 O O . GLY A 1 109 ? 1.534 0.722 -1.119 1.00 96.88 109 GLY A O 1
ATOM 856 N N . SER A 1 110 ? 1.470 -0.244 -3.150 1.00 97.75 110 SER A N 1
ATOM 857 C CA . SER A 1 110 ? 0.605 0.758 -3.768 1.00 97.75 110 SER A CA 1
ATOM 858 C C . SER A 1 110 ? -0.541 0.110 -4.531 1.00 97.75 110 SER A C 1
ATOM 860 O O . SER A 1 110 ? -0.323 -0.815 -5.314 1.00 97.75 110 SER A O 1
ATOM 862 N N . LEU A 1 111 ? -1.757 0.605 -4.319 1.00 97.94 111 LEU A N 1
ATOM 863 C CA . LEU A 1 111 ? -2.944 0.163 -5.042 1.00 97.94 111 LEU A CA 1
ATOM 864 C C . LEU A 1 111 ? -2.922 0.737 -6.461 1.00 97.94 111 LEU A C 1
ATOM 866 O O . LEU A 1 111 ? -3.051 1.947 -6.636 1.00 97.94 111 LEU A O 1
ATOM 870 N N . ILE A 1 112 ? -2.735 -0.116 -7.464 1.00 96.56 112 ILE A N 1
ATOM 871 C CA . ILE A 1 112 ? -2.647 0.301 -8.875 1.00 96.56 112 ILE A CA 1
ATOM 872 C C . ILE A 1 112 ? -3.927 -0.019 -9.652 1.00 96.56 112 ILE A C 1
ATOM 874 O O . ILE A 1 112 ? -4.247 0.667 -10.613 1.00 96.56 112 ILE A O 1
ATOM 878 N N . GLU A 1 113 ? -4.679 -1.021 -9.199 1.00 96.25 113 GLU A N 1
ATOM 879 C CA . GLU A 1 113 ? -6.037 -1.360 -9.632 1.00 96.25 113 GLU A CA 1
ATOM 880 C C . GLU A 1 113 ? -6.824 -1.831 -8.403 1.00 96.25 113 GLU A C 1
ATOM 882 O O . GLU A 1 113 ? -6.227 -2.146 -7.374 1.00 96.25 113 GLU A O 1
ATOM 887 N N . LYS A 1 114 ? -8.158 -1.911 -8.484 1.00 97.19 114 LYS A N 1
ATOM 888 C CA . LYS A 1 114 ? -9.000 -2.253 -7.317 1.00 97.19 114 LYS A CA 1
ATOM 889 C C . LYS A 1 114 ? -8.658 -3.604 -6.683 1.00 97.19 114 LYS A C 1
ATOM 891 O O . LYS A 1 114 ? -8.964 -3.808 -5.518 1.00 97.19 114 LYS A O 1
ATOM 896 N N . ASP A 1 115 ? -8.055 -4.520 -7.421 1.00 97.88 115 ASP A N 1
ATOM 897 C CA . ASP A 1 115 ? -7.679 -5.864 -6.989 1.00 97.88 115 ASP A CA 1
ATOM 898 C C . ASP A 1 115 ? -6.179 -6.161 -7.162 1.00 97.88 115 ASP A C 1
ATOM 900 O O . ASP A 1 115 ? -5.760 -7.309 -6.985 1.00 97.88 115 ASP A O 1
ATOM 904 N N . VAL A 1 116 ? -5.360 -5.143 -7.472 1.00 97.69 116 VAL A N 1
ATOM 905 C CA . VAL A 1 116 ? -3.925 -5.318 -7.747 1.00 97.69 116 VAL A CA 1
ATOM 906 C C . VAL A 1 116 ? -3.065 -4.304 -7.013 1.00 97.69 116 VAL A C 1
ATOM 908 O O . VAL A 1 116 ? -3.244 -3.088 -7.118 1.00 97.69 116 VAL A O 1
ATOM 911 N N . ILE A 1 117 ? -2.069 -4.835 -6.310 1.00 98.31 117 ILE A N 1
ATOM 912 C CA . ILE A 1 117 ? -1.109 -4.078 -5.518 1.00 98.31 117 ILE A CA 1
ATOM 913 C C . ILE A 1 117 ? 0.281 -4.264 -6.111 1.00 98.31 117 ILE A C 1
ATOM 915 O O . ILE A 1 117 ? 0.730 -5.389 -6.334 1.00 98.31 117 ILE A O 1
ATOM 919 N N . LEU A 1 118 ? 0.977 -3.152 -6.314 1.00 97.44 118 LEU A N 1
ATOM 920 C CA . LEU A 1 118 ? 2.396 -3.111 -6.634 1.00 97.44 118 LEU A CA 1
ATOM 921 C C . LEU A 1 118 ? 3.216 -3.103 -5.340 1.00 97.44 118 LEU A C 1
ATOM 923 O O . LEU A 1 118 ? 2.951 -2.315 -4.432 1.00 97.44 118 LEU A O 1
ATOM 927 N N . THR A 1 119 ? 4.224 -3.962 -5.245 1.00 96.75 119 THR A N 1
ATOM 928 C CA . THR A 1 119 ? 5.156 -4.007 -4.109 1.00 96.75 119 THR A CA 1
ATOM 929 C C . THR A 1 119 ? 6.537 -4.486 -4.567 1.00 96.75 119 THR A C 1
ATOM 931 O O . THR A 1 119 ? 6.760 -4.735 -5.753 1.00 96.75 119 THR A O 1
ATOM 934 N N . ALA A 1 120 ? 7.477 -4.615 -3.635 1.00 94.88 120 ALA A N 1
ATOM 935 C CA . ALA A 1 120 ? 8.796 -5.171 -3.900 1.00 94.88 120 ALA A CA 1
ATOM 936 C C . ALA A 1 120 ? 8.770 -6.709 -3.883 1.00 94.88 120 ALA A C 1
ATOM 938 O O . ALA A 1 120 ? 8.044 -7.327 -3.098 1.00 94.88 120 ALA A O 1
ATOM 939 N N . ALA A 1 121 ? 9.594 -7.353 -4.708 1.00 95.00 121 ALA A N 1
ATOM 940 C CA . ALA A 1 121 ? 9.681 -8.813 -4.744 1.00 95.00 121 ALA A CA 1
ATOM 941 C C . ALA A 1 121 ? 10.186 -9.387 -3.414 1.00 95.00 121 ALA A C 1
ATOM 943 O O . ALA A 1 121 ? 9.645 -10.382 -2.922 1.00 95.00 121 ALA A O 1
ATOM 944 N N . HIS A 1 122 ? 11.158 -8.735 -2.774 1.00 94.12 122 HIS A N 1
ATOM 945 C CA . HIS A 1 122 ? 11.700 -9.183 -1.488 1.00 94.12 122 HIS A CA 1
ATOM 946 C C . HIS A 1 122 ? 10.657 -9.193 -0.355 1.00 94.12 122 HIS A C 1
ATOM 948 O O . HIS A 1 122 ? 10.825 -9.923 0.623 1.00 94.12 122 HIS A O 1
ATOM 954 N N . CYS A 1 123 ? 9.574 -8.415 -0.474 1.00 94.62 123 CYS A N 1
ATOM 955 C CA . CYS A 1 123 ? 8.495 -8.384 0.514 1.00 94.62 123 CYS A CA 1
ATOM 956 C C . CYS A 1 123 ? 7.689 -9.685 0.552 1.00 94.62 123 CYS A C 1
ATOM 958 O O . CYS A 1 123 ? 7.189 -10.071 1.614 1.00 94.62 123 CYS A O 1
ATOM 960 N N . VAL A 1 124 ? 7.571 -10.352 -0.598 1.00 94.56 124 VAL A N 1
ATOM 961 C CA . VAL A 1 124 ? 6.632 -11.459 -0.828 1.00 94.56 124 VAL A CA 1
ATOM 962 C C . VAL A 1 124 ? 7.308 -12.776 -1.190 1.00 94.56 124 VAL A C 1
ATOM 964 O O . VAL A 1 124 ? 6.693 -13.836 -1.076 1.00 94.56 124 VAL A O 1
ATOM 967 N N . ILE A 1 125 ? 8.574 -12.749 -1.607 1.00 90.69 125 ILE A N 1
ATOM 968 C CA . ILE A 1 125 ? 9.269 -13.966 -2.013 1.00 90.69 125 ILE A CA 1
ATOM 969 C C . ILE A 1 125 ? 9.402 -14.942 -0.834 1.00 90.69 125 ILE A C 1
ATOM 971 O O . ILE A 1 125 ? 9.738 -14.556 0.288 1.00 90.69 125 ILE A O 1
ATOM 975 N N . LYS A 1 126 ? 9.132 -16.229 -1.096 1.00 87.44 126 LYS A N 1
ATOM 976 C CA . LYS A 1 126 ? 9.142 -17.320 -0.099 1.00 87.44 126 LYS A CA 1
ATOM 977 C C . LYS A 1 126 ? 8.170 -17.118 1.077 1.00 87.44 126 LYS A C 1
ATOM 979 O O . LYS A 1 126 ? 8.349 -17.741 2.123 1.00 87.44 126 LYS A O 1
ATOM 984 N N . LYS A 1 127 ? 7.163 -16.251 0.940 1.00 88.44 127 LYS A N 1
ATOM 985 C CA . LYS A 1 127 ? 6.078 -16.118 1.919 1.00 88.44 127 LYS A CA 1
ATOM 986 C C . LYS A 1 127 ? 4.951 -17.086 1.574 1.00 88.44 127 LYS A C 1
ATOM 988 O O . LYS A 1 127 ? 4.677 -17.331 0.402 1.00 88.44 127 LYS A O 1
ATOM 993 N N . ASP A 1 128 ? 4.295 -17.607 2.602 1.00 93.19 128 ASP A N 1
ATOM 994 C CA . ASP A 1 128 ? 3.048 -18.341 2.428 1.00 93.19 128 ASP A CA 1
ATOM 995 C C . ASP A 1 128 ? 1.921 -17.338 2.160 1.00 93.19 128 ASP A C 1
ATOM 997 O O . ASP A 1 128 ? 1.614 -16.497 3.008 1.00 93.19 128 ASP A O 1
ATOM 1001 N N . ILE A 1 129 ? 1.320 -17.435 0.974 1.00 93.94 129 ILE A N 1
ATOM 1002 C CA . ILE A 1 129 ? 0.236 -16.565 0.512 1.00 93.94 129 ILE A CA 1
ATOM 1003 C C . ILE A 1 129 ? -0.929 -16.552 1.509 1.00 93.94 129 ILE A C 1
ATOM 1005 O O . ILE A 1 129 ? -1.495 -15.491 1.766 1.00 93.94 129 ILE A O 1
ATOM 1009 N N . SER A 1 130 ? -1.242 -17.695 2.128 1.00 95.06 130 SER A N 1
ATOM 1010 C CA . SER A 1 130 ? -2.365 -17.821 3.064 1.00 95.06 130 SER A CA 1
ATOM 1011 C C . SER A 1 130 ? -2.184 -17.001 4.346 1.00 95.06 130 SER A C 1
ATOM 1013 O O . SER A 1 130 ? -3.161 -16.628 4.996 1.00 95.06 130 SER A O 1
ATOM 1015 N N . THR A 1 131 ? -0.935 -16.672 4.686 1.00 95.06 131 THR A N 1
ATOM 1016 C CA . THR A 1 131 ? -0.587 -15.868 5.865 1.00 95.06 131 THR A CA 1
ATOM 1017 C C . THR A 1 131 ? -0.593 -14.369 5.587 1.00 95.06 131 THR A C 1
ATOM 1019 O O . THR A 1 131 ? -0.438 -13.585 6.517 1.00 95.06 131 THR A O 1
ATOM 1022 N N . LEU A 1 132 ? -0.746 -13.939 4.333 1.00 96.94 132 LEU A N 1
ATOM 1023 C CA . LEU A 1 132 ? -0.688 -12.526 3.978 1.00 96.94 132 LEU A CA 1
ATOM 1024 C C . LEU A 1 132 ? -2.075 -11.883 4.008 1.00 96.94 132 LEU A C 1
ATOM 1026 O O . LEU A 1 132 ? -3.052 -12.419 3.478 1.00 96.94 132 LEU A O 1
ATOM 1030 N N . VAL A 1 133 ? -2.129 -10.690 4.594 1.00 97.75 133 VAL A N 1
ATOM 1031 C CA . VAL A 1 133 ? -3.300 -9.810 4.583 1.00 97.75 133 VAL A CA 1
ATOM 1032 C C . VAL A 1 133 ? -2.871 -8.460 4.038 1.00 97.75 133 VAL A C 1
ATOM 1034 O O . VAL A 1 133 ? -1.861 -7.893 4.458 1.00 97.75 133 VAL A O 1
ATOM 1037 N N . VAL A 1 134 ? -3.634 -7.953 3.078 1.00 98.19 134 VAL A N 1
ATOM 1038 C CA . VAL A 1 134 ? -3.405 -6.652 2.458 1.00 98.19 134 VAL A CA 1
ATOM 1039 C C . VAL A 1 134 ? -4.467 -5.688 2.957 1.00 98.19 134 VAL A C 1
ATOM 1041 O O . VAL A 1 134 ? -5.656 -5.969 2.811 1.00 98.19 134 VAL A O 1
ATOM 1044 N N . ARG A 1 135 ? -4.040 -4.553 3.511 1.00 98.38 135 ARG A N 1
ATOM 1045 C CA . ARG A 1 135 ? -4.914 -3.524 4.074 1.00 98.38 135 ARG A CA 1
ATOM 1046 C C . ARG A 1 135 ? -4.805 -2.219 3.296 1.00 98.38 135 ARG A C 1
ATOM 1048 O O . ARG A 1 135 ? -3.702 -1.703 3.106 1.00 98.38 135 ARG A O 1
ATOM 1055 N N . ALA A 1 136 ? -5.946 -1.672 2.889 1.00 98.38 136 ALA A N 1
ATOM 1056 C CA . ALA A 1 136 ? -6.065 -0.363 2.250 1.00 98.38 136 ALA A CA 1
ATOM 1057 C C . ALA A 1 136 ? -6.813 0.626 3.153 1.00 98.38 136 ALA A C 1
ATOM 1059 O O . ALA A 1 136 ? -7.711 0.228 3.893 1.00 98.38 136 ALA A O 1
ATOM 1060 N N . GLY A 1 137 ? -6.473 1.914 3.063 1.00 97.44 137 GLY A N 1
ATOM 1061 C CA . GLY A 1 137 ? -7.171 2.987 3.787 1.00 97.44 137 GLY A CA 1
ATOM 1062 C C . GLY A 1 137 ? -6.817 3.119 5.265 1.00 97.44 137 GLY A C 1
ATOM 1063 O O . GLY A 1 137 ? -7.455 3.895 5.971 1.00 97.44 137 GLY A O 1
ATOM 1064 N N . GLU A 1 138 ? -5.805 2.381 5.714 1.00 96.38 138 GLU A N 1
ATOM 1065 C CA . GLU A 1 138 ? -5.241 2.491 7.055 1.00 96.38 138 GLU A CA 1
ATOM 1066 C C . GLU A 1 138 ? -4.519 3.829 7.247 1.00 96.38 138 GLU A C 1
ATOM 1068 O O . GLU A 1 138 ? -3.925 4.374 6.310 1.00 96.38 138 GLU A O 1
ATOM 1073 N N . TRP A 1 139 ? -4.533 4.334 8.475 1.00 94.19 139 TRP A N 1
ATOM 1074 C CA . TRP A 1 139 ? -3.800 5.525 8.868 1.00 94.19 139 TRP A CA 1
ATOM 1075 C C . TRP A 1 139 ? -3.059 5.315 10.186 1.00 94.19 139 TRP A C 1
ATOM 1077 O O . TRP A 1 139 ? -1.828 5.403 10.160 1.00 94.19 139 TRP A O 1
ATOM 1087 N N . ASP A 1 140 ? -3.750 4.984 11.284 1.00 91.31 140 ASP A N 1
ATOM 1088 C CA . ASP A 1 140 ? -3.147 4.713 12.593 1.00 91.31 140 ASP A CA 1
ATOM 1089 C C . ASP A 1 140 ? -3.328 3.248 13.017 1.00 91.31 140 ASP A C 1
ATOM 1091 O O . ASP A 1 140 ? -4.369 2.837 13.516 1.00 91.31 140 ASP A O 1
ATOM 1095 N N . LEU A 1 141 ? -2.241 2.472 12.957 1.00 88.19 141 LEU A N 1
ATOM 1096 C CA . LEU A 1 141 ? -2.231 1.034 13.267 1.00 88.19 141 LEU A CA 1
ATOM 1097 C C . LEU A 1 141 ? -2.680 0.662 14.697 1.00 88.19 141 LEU A C 1
ATOM 1099 O O . LEU A 1 141 ? -2.770 -0.525 15.010 1.00 88.19 141 LEU A O 1
ATOM 1103 N N . LYS A 1 142 ? -2.884 1.631 15.597 1.00 86.44 142 LYS A N 1
ATOM 1104 C CA . LYS A 1 142 ? -3.345 1.398 16.980 1.00 86.44 142 LYS A CA 1
ATOM 1105 C C . LYS A 1 142 ? -4.852 1.511 17.166 1.00 86.44 142 LYS A C 1
ATOM 1107 O O . LYS A 1 142 ? -5.331 1.204 18.260 1.00 86.44 142 LYS A O 1
ATOM 1112 N N . THR A 1 143 ? -5.588 2.006 16.182 1.00 86.06 143 THR A N 1
ATOM 1113 C CA . THR A 1 143 ? -7.006 2.326 16.340 1.00 86.06 143 THR A CA 1
ATOM 1114 C C . THR A 1 143 ? -7.786 2.003 15.070 1.00 86.06 143 THR A C 1
ATOM 1116 O O . THR A 1 143 ? -7.223 1.753 14.019 1.00 86.06 143 THR A O 1
ATOM 1119 N N . GLU A 1 144 ? -9.107 1.952 15.209 1.00 89.50 144 GLU A N 1
ATOM 1120 C CA . GLU A 1 144 ? -10.058 1.753 14.106 1.00 89.50 144 GLU A CA 1
ATOM 1121 C C . GLU A 1 144 ? -11.171 2.814 14.169 1.00 89.50 144 GLU A C 1
ATOM 1123 O O . GLU A 1 144 ? -12.322 2.587 13.799 1.00 89.50 144 GLU A O 1
ATOM 1128 N N . LYS A 1 145 ? -10.848 3.970 14.758 1.00 88.81 145 LYS A N 1
ATOM 1129 C CA . LYS A 1 145 ? -11.788 5.067 15.062 1.00 88.81 145 LYS A CA 1
ATOM 1130 C C . LYS A 1 145 ? -11.738 6.183 14.020 1.00 88.81 145 LYS A C 1
ATOM 1132 O O . LYS A 1 145 ? -12.261 7.272 14.250 1.00 88.81 145 LYS A O 1
ATOM 1137 N N . GLU A 1 146 ? -11.065 5.934 12.909 1.00 90.50 146 GLU A N 1
ATOM 1138 C CA . GLU A 1 146 ? -10.985 6.815 11.761 1.00 90.50 146 GLU A CA 1
ATOM 1139 C C . GLU A 1 146 ? -12.359 7.025 11.116 1.00 90.50 146 GLU A C 1
ATOM 1141 O O . GLU A 1 146 ? -13.253 6.186 11.202 1.00 90.50 146 GLU A O 1
ATOM 1146 N N . LEU A 1 147 ? -12.514 8.160 10.425 1.00 92.25 147 LEU A N 1
ATOM 1147 C CA . LEU A 1 147 ? -13.764 8.536 9.757 1.00 92.25 147 LEU A CA 1
ATOM 1148 C C . LEU A 1 147 ? -14.210 7.501 8.711 1.00 92.25 147 LEU A C 1
ATOM 1150 O O . LEU A 1 147 ? -15.404 7.269 8.535 1.00 92.25 147 LEU A O 1
ATOM 1154 N N . LEU A 1 148 ? -13.245 6.908 8.010 1.00 95.31 148 LEU A N 1
ATOM 1155 C CA . LEU A 1 148 ? -13.462 5.841 7.042 1.00 95.31 148 LEU A CA 1
ATOM 1156 C C . LEU A 1 148 ? -12.604 4.649 7.450 1.00 95.31 148 LEU A C 1
ATOM 1158 O O . LEU A 1 148 ? -11.382 4.769 7.529 1.00 95.31 148 LEU A O 1
ATOM 1162 N N . SER A 1 149 ? -13.240 3.502 7.678 1.00 96.56 149 SER A N 1
ATOM 1163 C CA . SER A 1 149 ? -12.547 2.276 8.067 1.00 96.56 149 SER A CA 1
ATOM 1164 C C . SER A 1 149 ? -11.600 1.787 6.970 1.00 96.56 149 SER A C 1
ATOM 1166 O O . SER A 1 149 ? -11.853 1.971 5.771 1.00 96.56 149 SER A O 1
ATOM 1168 N N . HIS A 1 150 ? -10.523 1.124 7.387 1.00 97.50 150 HIS A N 1
ATOM 1169 C CA . HIS A 1 150 ? -9.668 0.375 6.480 1.00 97.50 150 HIS A CA 1
ATOM 1170 C C . HIS A 1 150 ? -10.416 -0.839 5.903 1.00 97.50 150 HIS A C 1
ATOM 1172 O O . HIS A 1 150 ? -11.448 -1.280 6.412 1.00 97.50 150 HIS A O 1
ATOM 1178 N N . GLN A 1 151 ? -9.883 -1.399 4.823 1.00 98.50 151 GLN A N 1
ATOM 1179 C CA . GLN A 1 151 ? -10.390 -2.620 4.207 1.00 98.50 151 GLN A CA 1
ATOM 1180 C C . GLN A 1 151 ? -9.275 -3.660 4.160 1.00 98.50 151 GLN A C 1
ATOM 1182 O O . GLN A 1 151 ? -8.205 -3.373 3.631 1.00 98.50 151 GLN A O 1
ATOM 1187 N N . ASP A 1 152 ? -9.552 -4.869 4.649 1.00 98.31 152 ASP A N 1
ATOM 1188 C CA . ASP A 1 152 ? -8.638 -6.012 4.561 1.00 98.31 152 ASP A CA 1
ATOM 1189 C C . ASP A 1 152 ? -9.029 -6.952 3.424 1.00 98.31 152 ASP A C 1
ATOM 1191 O O . ASP A 1 152 ? -10.215 -7.182 3.155 1.00 98.31 152 ASP A O 1
ATOM 1195 N N . ARG A 1 153 ? -8.024 -7.514 2.750 1.00 98.38 153 ARG A N 1
ATOM 1196 C CA . ARG A 1 153 ? -8.187 -8.505 1.686 1.00 98.38 153 ARG A CA 1
ATOM 1197 C C . ARG A 1 153 ? -7.165 -9.627 1.795 1.00 98.38 153 ARG A C 1
ATOM 1199 O O . ARG A 1 153 ? -5.992 -9.406 2.103 1.00 98.38 153 ARG A O 1
ATOM 1206 N N . ARG A 1 154 ? -7.627 -10.840 1.488 1.00 98.00 154 ARG A N 1
ATOM 1207 C CA . ARG A 1 154 ? -6.781 -12.023 1.313 1.00 98.00 154 ARG A CA 1
ATOM 1208 C C . ARG A 1 154 ? -6.094 -11.990 -0.041 1.00 98.00 154 ARG A C 1
ATOM 1210 O O . ARG A 1 154 ? -6.665 -11.514 -1.025 1.00 98.00 154 ARG A O 1
ATOM 1217 N N . VAL A 1 155 ? -4.870 -12.502 -0.069 1.00 98.12 155 VAL A N 1
ATOM 1218 C CA . VAL A 1 155 ? -4.077 -12.625 -1.290 1.00 98.12 155 VAL A CA 1
ATOM 1219 C C . VAL A 1 155 ? -4.496 -13.882 -2.046 1.00 98.12 155 VAL A C 1
ATOM 1221 O O . VAL A 1 155 ? -4.456 -14.976 -1.495 1.00 98.12 155 VAL A O 1
ATOM 1224 N N . SER A 1 156 ? -4.846 -13.728 -3.322 1.00 96.94 156 SER A N 1
ATOM 1225 C CA . SER A 1 156 ? -5.198 -14.833 -4.218 1.00 96.94 156 SER A CA 1
ATOM 1226 C C . SER A 1 156 ? -4.002 -15.317 -5.040 1.00 96.94 156 SER A C 1
ATOM 1228 O O . SER A 1 156 ? -3.870 -16.509 -5.320 1.00 96.94 156 SER A O 1
ATOM 1230 N N . LYS A 1 157 ? -3.108 -14.404 -5.436 1.00 95.88 157 LYS A N 1
ATOM 1231 C CA . LYS A 1 157 ? -1.943 -14.716 -6.273 1.00 95.88 157 LYS A CA 1
ATOM 1232 C C . LYS A 1 157 ? -0.830 -13.698 -6.067 1.00 95.88 157 LYS A C 1
ATOM 1234 O O . LYS A 1 157 ? -1.082 -12.519 -5.840 1.00 95.88 157 LYS A O 1
ATOM 1239 N N . ILE A 1 158 ? 0.411 -14.150 -6.220 1.00 95.88 158 ILE A N 1
ATOM 1240 C CA . ILE A 1 158 ? 1.598 -13.293 -6.257 1.00 95.88 158 ILE A CA 1
ATOM 1241 C C . ILE A 1 158 ? 2.361 -13.576 -7.547 1.00 95.88 158 ILE A C 1
ATOM 1243 O O . ILE A 1 158 ? 2.532 -14.734 -7.930 1.00 95.88 158 ILE A O 1
ATOM 1247 N N . VAL A 1 159 ? 2.812 -12.520 -8.218 1.00 93.69 159 VAL A N 1
ATOM 1248 C CA . VAL A 1 159 ? 3.676 -12.597 -9.402 1.00 93.69 159 VAL A CA 1
ATOM 1249 C C . VAL A 1 159 ? 4.899 -11.732 -9.144 1.00 93.69 159 VAL A C 1
ATOM 1251 O O . VAL A 1 159 ? 4.792 -10.513 -9.069 1.00 93.69 159 VAL A O 1
ATOM 1254 N N . THR A 1 160 ? 6.063 -12.353 -8.992 1.00 92.50 160 THR A N 1
ATOM 1255 C CA . THR A 1 160 ? 7.345 -11.644 -8.908 1.00 92.50 160 THR A CA 1
ATOM 1256 C C . THR A 1 160 ? 7.928 -11.451 -10.298 1.00 92.50 160 THR A C 1
ATOM 1258 O O . THR A 1 160 ? 7.654 -12.240 -11.205 1.00 92.50 160 THR A O 1
ATOM 1261 N N . HIS A 1 161 ? 8.773 -10.438 -10.465 1.00 87.88 161 HIS A N 1
ATOM 1262 C CA . HIS A 1 161 ? 9.550 -10.296 -11.687 1.00 87.88 161 HIS A CA 1
ATOM 1263 C C . HIS A 1 161 ? 10.373 -11.575 -11.965 1.00 87.88 161 HIS A C 1
ATOM 1265 O O . HIS A 1 161 ? 11.039 -12.057 -11.043 1.00 87.88 161 HIS A O 1
ATOM 1271 N N . PRO A 1 162 ? 10.354 -12.132 -13.194 1.00 89.19 162 PRO A N 1
ATOM 1272 C CA . PRO A 1 162 ? 11.039 -13.393 -13.506 1.00 89.19 162 PRO A CA 1
ATOM 1273 C C . PRO A 1 162 ? 12.554 -13.318 -13.271 1.00 89.19 162 PRO A C 1
ATOM 1275 O O . PRO A 1 162 ? 13.140 -14.258 -12.742 1.00 89.19 162 PRO A O 1
ATOM 1278 N N . ASP A 1 163 ? 13.157 -12.162 -13.559 1.00 90.12 163 ASP A N 1
ATOM 1279 C CA . ASP A 1 163 ? 14.598 -11.932 -13.387 1.00 90.12 163 ASP A CA 1
ATOM 1280 C C . ASP A 1 163 ? 14.948 -11.269 -12.040 1.00 90.12 163 ASP A C 1
ATOM 1282 O O . ASP A 1 163 ? 15.954 -10.562 -11.933 1.00 90.12 163 ASP A O 1
ATOM 1286 N N . TYR A 1 164 ? 14.106 -11.419 -11.010 1.00 90.19 164 TYR A N 1
ATOM 1287 C CA . TYR A 1 164 ? 14.450 -10.942 -9.669 1.00 90.19 164 TYR A CA 1
ATOM 1288 C C . TYR A 1 164 ? 15.706 -11.649 -9.146 1.00 90.19 164 TYR A C 1
ATOM 1290 O O . TYR A 1 164 ? 15.768 -12.879 -9.083 1.00 90.19 164 TYR A O 1
ATOM 1298 N N . TYR A 1 165 ? 16.691 -10.868 -8.700 1.00 89.50 165 TYR A N 1
ATOM 1299 C CA . TYR A 1 165 ? 17.932 -11.389 -8.133 1.00 89.50 165 TYR A CA 1
ATOM 1300 C C . TYR A 1 165 ? 18.166 -10.867 -6.715 1.00 89.50 165 TYR A C 1
ATOM 1302 O O . TYR A 1 165 ? 18.581 -9.726 -6.507 1.00 89.50 165 TYR A O 1
ATOM 1310 N N . ALA A 1 166 ? 17.971 -11.744 -5.728 1.00 90.06 166 ALA A N 1
ATOM 1311 C CA . ALA A 1 166 ? 18.075 -11.402 -4.309 1.00 90.06 166 ALA A CA 1
ATOM 1312 C C . ALA A 1 166 ? 19.473 -10.923 -3.877 1.00 90.06 166 ALA A C 1
ATOM 1314 O O . ALA A 1 166 ? 19.576 -10.123 -2.953 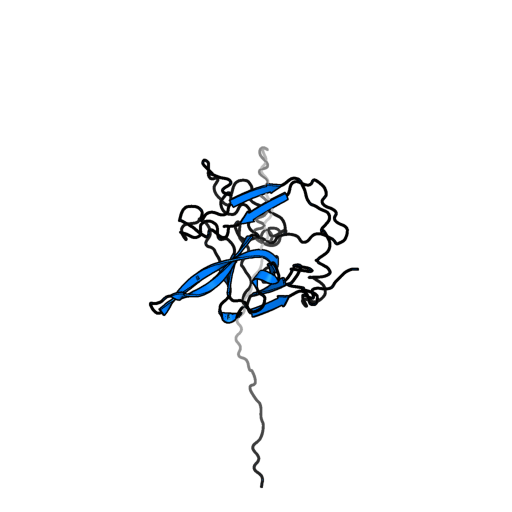1.00 90.06 166 ALA A O 1
ATOM 1315 N N . GLY A 1 167 ? 20.545 -11.381 -4.537 1.00 87.44 167 GLY A N 1
ATOM 1316 C CA . GLY A 1 167 ? 21.918 -11.018 -4.163 1.00 87.44 167 GLY A CA 1
ATOM 1317 C C . GLY A 1 167 ? 22.277 -9.551 -4.427 1.00 87.44 167 GLY A C 1
ATOM 1318 O O . GLY A 1 167 ? 23.200 -9.039 -3.804 1.00 87.44 167 GLY A O 1
ATOM 1319 N N . GLY A 1 168 ? 21.550 -8.877 -5.326 1.00 85.25 168 GLY A N 1
ATOM 1320 C CA . GLY A 1 168 ? 21.753 -7.462 -5.666 1.00 85.25 168 GLY A CA 1
ATOM 1321 C C . GLY A 1 168 ? 20.473 -6.622 -5.663 1.00 85.25 168 GLY A C 1
ATOM 1322 O O . GLY A 1 168 ? 20.530 -5.455 -6.031 1.00 85.25 168 GLY A O 1
ATOM 1323 N N . LEU A 1 169 ? 19.332 -7.213 -5.284 1.00 86.12 169 LEU A N 1
ATOM 1324 C CA . LEU A 1 169 ? 17.991 -6.619 -5.385 1.00 86.12 169 LEU A CA 1
ATOM 1325 C C . LEU A 1 169 ? 17.669 -6.077 -6.790 1.00 86.12 169 LEU A C 1
ATOM 1327 O O . LEU A 1 169 ? 16.950 -5.092 -6.947 1.00 86.12 169 LEU A O 1
ATOM 1331 N N . TYR A 1 170 ? 18.190 -6.729 -7.834 1.00 88.00 170 TYR A N 1
ATOM 1332 C CA . TYR A 1 170 ? 17.807 -6.389 -9.202 1.00 88.00 170 TYR A CA 1
ATOM 1333 C C . TYR A 1 170 ? 16.384 -6.856 -9.475 1.00 88.00 170 TYR A C 1
ATOM 1335 O O . TYR A 1 170 ? 15.994 -7.945 -9.048 1.00 88.00 170 TYR A O 1
ATOM 1343 N N . ASN A 1 171 ? 15.636 -6.035 -10.214 1.00 87.69 171 ASN A N 1
ATOM 1344 C CA . ASN A 1 171 ? 14.249 -6.299 -10.586 1.00 87.69 171 ASN A CA 1
ATOM 1345 C C . ASN A 1 171 ? 13.345 -6.597 -9.380 1.00 87.69 171 ASN A C 1
ATOM 1347 O O . ASN A 1 171 ? 12.519 -7.508 -9.407 1.00 87.69 171 ASN A O 1
ATOM 1351 N N . ASP A 1 172 ? 13.527 -5.840 -8.297 1.00 91.31 172 ASP A N 1
ATOM 1352 C CA . ASP A 1 172 ? 12.814 -6.009 -7.032 1.00 91.31 172 ASP A CA 1
ATOM 1353 C C . ASP A 1 172 ? 11.375 -5.475 -7.089 1.00 91.31 172 ASP A C 1
ATOM 1355 O O . ASP A 1 172 ? 11.009 -4.512 -6.422 1.00 91.31 172 ASP A O 1
ATOM 1359 N N . VAL A 1 173 ? 10.548 -6.114 -7.917 1.00 93.50 173 VAL A N 1
ATOM 1360 C CA . VAL A 1 173 ? 9.141 -5.765 -8.130 1.00 93.50 173 VAL A CA 1
ATOM 1361 C C . VAL A 1 173 ? 8.261 -7.012 -8.155 1.00 93.50 173 VAL A C 1
ATOM 1363 O O . VAL A 1 173 ? 8.625 -8.060 -8.699 1.00 93.50 173 VAL A O 1
ATOM 1366 N N . ALA A 1 174 ? 7.080 -6.896 -7.561 1.00 95.12 174 ALA A N 1
ATOM 1367 C CA . ALA A 1 174 ? 6.053 -7.920 -7.575 1.00 95.12 174 ALA A CA 1
ATOM 1368 C C . ALA A 1 174 ? 4.651 -7.312 -7.606 1.00 95.12 174 ALA A C 1
ATOM 1370 O O . ALA A 1 174 ? 4.421 -6.179 -7.178 1.00 95.12 174 ALA A O 1
ATOM 1371 N N . LEU A 1 175 ? 3.708 -8.112 -8.089 1.00 96.94 175 LEU A N 1
ATOM 1372 C CA . LEU A 1 175 ? 2.282 -7.844 -8.045 1.00 96.94 175 LEU A CA 1
ATOM 1373 C C . LEU A 1 175 ? 1.610 -8.814 -7.082 1.00 96.94 175 LEU A C 1
ATOM 1375 O O . LEU A 1 175 ? 1.870 -10.021 -7.115 1.00 96.94 175 LEU A O 1
ATOM 1379 N N . ILE A 1 176 ? 0.723 -8.279 -6.254 1.00 97.62 176 ILE A N 1
ATOM 1380 C CA . ILE A 1 176 ? -0.193 -9.044 -5.413 1.00 97.62 176 ILE A CA 1
ATOM 1381 C C . ILE A 1 176 ? -1.598 -8.866 -5.981 1.00 97.62 176 ILE A C 1
ATOM 1383 O O . ILE A 1 176 ? -2.052 -7.739 -6.170 1.00 97.62 176 ILE A O 1
ATOM 1387 N N . PHE A 1 177 ? -2.281 -9.981 -6.211 1.00 97.75 177 PHE A N 1
ATOM 1388 C CA . PHE A 1 177 ? -3.701 -10.039 -6.540 1.00 97.75 177 PHE A CA 1
ATOM 1389 C C . PHE A 1 177 ? -4.470 -10.415 -5.287 1.00 97.75 177 PHE A C 1
ATOM 1391 O O . PHE A 1 177 ? -4.053 -11.315 -4.551 1.00 97.75 177 PHE A O 1
ATOM 1398 N N . VAL A 1 178 ? -5.590 -9.746 -5.047 1.00 98.38 178 VAL A N 1
ATOM 1399 C CA . VAL A 1 178 ? -6.477 -10.057 -3.921 1.00 98.38 178 VAL A CA 1
ATOM 1400 C C . VAL A 1 178 ? -7.711 -10.829 -4.376 1.00 98.38 178 VAL A C 1
ATOM 1402 O O . VAL A 1 178 ? -8.068 -10.818 -5.549 1.00 98.38 178 VAL A O 1
ATOM 1405 N N . GLU A 1 179 ? -8.347 -11.551 -3.455 1.00 96.88 179 GLU A N 1
ATOM 1406 C CA . GLU A 1 179 ? -9.555 -12.339 -3.749 1.00 96.88 179 GLU A CA 1
ATOM 1407 C C . GLU A 1 179 ? -10.766 -11.465 -4.093 1.00 96.88 179 GLU A C 1
ATOM 1409 O O . GLU A 1 179 ? -11.555 -11.814 -4.966 1.00 96.88 179 GLU A O 1
ATOM 1414 N N . ASN A 1 180 ? -10.908 -10.324 -3.411 1.00 97.62 180 ASN A N 1
ATOM 1415 C CA . ASN A 1 180 ? -12.012 -9.390 -3.605 1.00 97.62 180 ASN A CA 1
ATOM 1416 C C . ASN A 1 180 ? -11.464 -7.979 -3.846 1.00 97.62 180 ASN A C 1
ATOM 1418 O O . ASN A 1 180 ? -10.566 -7.556 -3.112 1.00 97.62 180 ASN A O 1
ATOM 1422 N N . PRO A 1 181 ? -12.014 -7.213 -4.803 1.00 98.25 181 PRO A N 1
ATOM 1423 C CA . PRO A 1 181 ? -11.572 -5.847 -5.043 1.00 98.25 181 PRO A CA 1
ATOM 1424 C C . PRO A 1 181 ? -11.840 -4.938 -3.831 1.00 98.25 181 PRO A C 1
ATOM 1426 O O . PRO A 1 181 ? -12.763 -5.152 -3.035 1.00 98.25 181 PRO A O 1
ATOM 1429 N N . PHE A 1 182 ? -11.026 -3.901 -3.687 1.00 98.38 182 PHE A N 1
ATOM 1430 C CA . PHE A 1 182 ? -11.255 -2.790 -2.775 1.00 98.38 182 PHE A CA 1
ATOM 1431 C C . PHE A 1 182 ? -12.367 -1.882 -3.300 1.00 98.38 182 PHE A C 1
ATOM 1433 O O . PHE A 1 182 ? -12.461 -1.595 -4.500 1.00 98.38 182 PHE A O 1
ATOM 1440 N N . SER A 1 183 ? -13.190 -1.388 -2.380 1.00 97.88 183 SER A N 1
ATOM 1441 C CA . SER A 1 183 ? -14.136 -0.313 -2.669 1.00 97.88 183 SER A CA 1
ATOM 1442 C C . SER A 1 183 ? -13.402 1.014 -2.534 1.00 97.88 183 SER A C 1
ATOM 1444 O O . SER A 1 183 ? -12.894 1.319 -1.456 1.00 97.88 183 SER A O 1
ATOM 1446 N N . LEU A 1 184 ? -13.321 1.781 -3.623 1.00 96.81 184 LEU A N 1
ATOM 1447 C CA . LEU A 1 184 ? -12.675 3.092 -3.602 1.00 96.81 184 LEU A CA 1
ATOM 1448 C C . LEU A 1 184 ? -13.499 4.076 -2.762 1.00 96.81 184 LEU A C 1
ATOM 1450 O O . LEU A 1 184 ? -14.726 4.096 -2.846 1.00 96.81 184 LEU A O 1
ATOM 1454 N N . GLN A 1 185 ? -12.8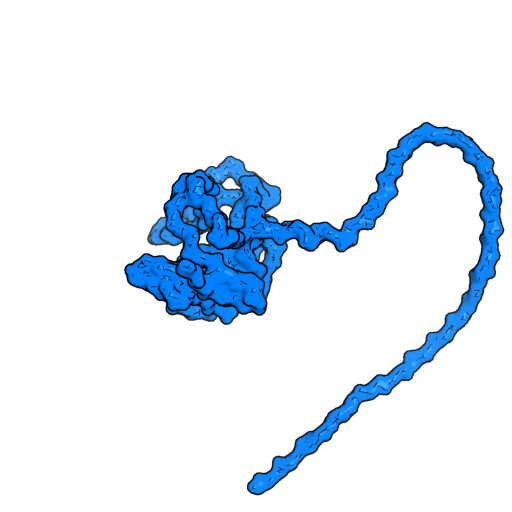06 4.879 -1.963 1.00 95.12 185 GLN A N 1
ATOM 1455 C CA . GLN A 1 185 ? -13.344 5.855 -1.007 1.00 95.12 185 GLN A CA 1
ATOM 1456 C C . GLN A 1 185 ? -12.291 6.951 -0.785 1.00 95.12 185 GLN A C 1
ATOM 1458 O O . GLN A 1 185 ? -11.182 6.848 -1.304 1.00 95.12 185 GLN A O 1
ATOM 1463 N N . ASP A 1 186 ? -12.580 8.014 -0.040 1.00 94.69 186 ASP A N 1
ATOM 1464 C CA . ASP A 1 186 ? -11.642 9.147 0.045 1.00 94.69 186 ASP A CA 1
ATOM 1465 C C . ASP A 1 186 ? -10.260 8.755 0.605 1.00 94.69 186 ASP A C 1
ATOM 1467 O O . ASP A 1 186 ? -9.252 9.288 0.152 1.00 94.69 186 ASP A O 1
ATOM 1471 N N . ASN A 1 187 ? -10.176 7.768 1.504 1.00 96.38 187 ASN A N 1
ATOM 1472 C CA . ASN A 1 187 ? -8.915 7.187 1.995 1.00 96.38 187 ASN A CA 1
ATOM 1473 C C . ASN A 1 187 ? -8.412 5.969 1.185 1.00 96.38 187 ASN A C 1
ATOM 1475 O O . ASN A 1 187 ? -7.380 5.416 1.548 1.00 96.38 187 ASN A O 1
ATOM 1479 N N . ILE A 1 188 ? -9.096 5.543 0.113 1.00 97.56 188 ILE A N 1
ATOM 1480 C CA . ILE A 1 188 ? -8.687 4.422 -0.760 1.00 97.56 188 ILE A CA 1
ATOM 1481 C C . ILE A 1 188 ? -8.851 4.803 -2.236 1.00 97.56 188 ILE A C 1
ATOM 1483 O O . ILE A 1 188 ? -9.959 4.793 -2.774 1.00 97.56 188 ILE A O 1
ATOM 1487 N N . GLN A 1 189 ? -7.744 5.087 -2.918 1.00 96.94 189 GLN A N 1
ATOM 1488 C CA . GLN A 1 189 ? -7.709 5.455 -4.339 1.00 96.94 189 GLN A CA 1
ATOM 1489 C C . GLN A 1 189 ? -6.527 4.784 -5.043 1.00 96.94 189 GLN A C 1
ATOM 1491 O O . GLN A 1 189 ? -5.639 4.223 -4.408 1.00 96.94 189 GLN A O 1
ATOM 1496 N N . LEU A 1 190 ? -6.515 4.835 -6.372 1.00 96.44 190 LEU A N 1
ATOM 1497 C CA . LEU A 1 190 ? -5.458 4.233 -7.184 1.00 96.44 190 LEU A CA 1
ATOM 1498 C C . LEU A 1 190 ? -4.274 5.197 -7.353 1.00 96.44 190 LEU A C 1
ATOM 1500 O O . LEU A 1 190 ? -4.480 6.402 -7.492 1.00 96.44 190 LEU A O 1
ATOM 1504 N N . ILE A 1 191 ? -3.044 4.684 -7.426 1.00 95.19 191 ILE A N 1
ATOM 1505 C CA . ILE A 1 191 ? -1.881 5.441 -7.919 1.00 95.19 191 ILE A CA 1
ATOM 1506 C C . ILE A 1 191 ? -1.744 5.256 -9.432 1.00 95.19 191 ILE A C 1
ATOM 1508 O O . ILE A 1 191 ? -2.015 4.178 -9.960 1.00 95.19 191 ILE A O 1
ATOM 1512 N N . CYS A 1 192 ? -1.319 6.300 -10.146 1.00 91.19 192 CYS A N 1
ATOM 1513 C CA . CYS A 1 192 ? -1.007 6.160 -11.565 1.00 91.19 192 CYS A CA 1
ATOM 1514 C C . CYS A 1 192 ? 0.344 5.473 -11.754 1.00 91.19 192 CYS A C 1
ATOM 1516 O O . CYS A 1 192 ? 1.308 5.761 -11.043 1.00 91.19 192 CYS A O 1
ATOM 1518 N N . LEU A 1 193 ? 0.421 4.610 -12.761 1.00 87.31 193 LEU A N 1
ATOM 1519 C CA . LEU A 1 193 ? 1.694 4.103 -13.249 1.00 87.31 193 LEU A CA 1
ATOM 1520 C C . LEU A 1 193 ? 2.282 5.090 -14.264 1.00 87.31 193 LEU A C 1
ATOM 1522 O O . LEU A 1 193 ? 1.530 5.612 -15.091 1.00 87.31 193 LEU A O 1
ATOM 1526 N N . PRO A 1 194 ? 3.601 5.336 -14.232 1.00 84.50 194 PRO A N 1
ATOM 1527 C CA . PRO A 1 194 ? 4.242 6.172 -15.233 1.00 84.50 194 PRO A CA 1
ATOM 1528 C C . PRO A 1 194 ? 4.214 5.498 -16.610 1.00 84.50 194 PRO A C 1
ATOM 1530 O O . PRO A 1 194 ? 4.228 4.268 -16.733 1.00 84.50 194 PRO A O 1
ATOM 1533 N N . SER A 1 195 ? 4.219 6.312 -17.659 1.00 81.50 195 SER A N 1
ATOM 1534 C CA . SER A 1 195 ? 4.488 5.859 -19.021 1.00 81.50 195 SER A CA 1
ATOM 1535 C C . SER A 1 195 ? 5.962 5.480 -19.167 1.00 81.50 195 SER A C 1
ATOM 1537 O O . SER A 1 195 ? 6.830 5.973 -18.453 1.00 81.50 195 SER A O 1
ATOM 1539 N N . THR A 1 196 ? 6.286 4.636 -20.146 1.00 69.88 196 THR A N 1
ATOM 1540 C CA . THR A 1 196 ? 7.665 4.148 -20.351 1.00 69.88 196 THR A CA 1
ATOM 1541 C C . THR A 1 196 ? 8.675 5.244 -20.685 1.00 69.88 196 THR A C 1
ATOM 1543 O O . THR A 1 196 ? 9.872 5.025 -20.544 1.00 69.88 196 THR A O 1
ATOM 1546 N N . ASN A 1 197 ? 8.196 6.390 -21.165 1.00 74.50 197 ASN A N 1
ATOM 1547 C CA . ASN A 1 197 ? 9.025 7.522 -21.567 1.00 74.50 197 ASN A CA 1
ATOM 1548 C C . ASN A 1 197 ? 9.019 8.642 -20.519 1.00 74.50 197 ASN A C 1
ATOM 1550 O O . ASN A 1 197 ? 9.641 9.678 -20.752 1.00 74.50 197 ASN A O 1
ATOM 1554 N N . ASP A 1 198 ? 8.313 8.456 -19.400 1.00 75.75 198 ASP A N 1
ATOM 1555 C CA . ASP A 1 198 ? 8.282 9.447 -18.334 1.00 75.75 198 ASP A CA 1
ATOM 1556 C C . ASP A 1 198 ? 9.633 9.451 -17.620 1.00 75.75 198 ASP A C 1
ATOM 1558 O O . ASP A 1 198 ? 10.153 8.417 -17.197 1.00 75.75 198 ASP A O 1
ATOM 1562 N N . ILE A 1 199 ? 10.216 10.639 -17.504 1.00 76.31 199 ILE A N 1
ATOM 1563 C CA . ILE A 1 199 ? 11.509 10.854 -16.868 1.00 76.31 199 ILE A CA 1
ATOM 1564 C C . ILE A 1 199 ? 11.294 11.851 -15.738 1.00 76.31 199 ILE A C 1
ATOM 1566 O O . ILE A 1 199 ? 11.066 13.030 -15.989 1.00 76.31 199 ILE A O 1
ATOM 1570 N N . PHE A 1 200 ? 11.412 11.371 -14.503 1.00 77.62 200 PHE A N 1
ATOM 1571 C CA . PHE A 1 200 ? 11.314 12.191 -13.300 1.00 77.62 200 PHE A CA 1
ATOM 1572 C C . PHE A 1 200 ? 12.724 12.520 -12.806 1.00 77.62 200 PHE A C 1
ATOM 1574 O O . PHE A 1 200 ? 13.388 11.666 -12.210 1.00 77.62 200 PHE A O 1
ATOM 1581 N N . ILE A 1 201 ? 13.222 13.726 -13.088 1.00 75.12 201 ILE A N 1
ATOM 1582 C CA . ILE A 1 201 ? 14.552 14.199 -12.659 1.00 75.12 201 ILE A CA 1
ATOM 1583 C C . ILE A 1 201 ? 14.372 15.473 -11.842 1.00 75.12 201 ILE A C 1
ATOM 1585 O O . ILE A 1 201 ? 13.884 16.471 -12.359 1.00 75.12 201 ILE A O 1
ATOM 1589 N N . ASN A 1 202 ? 14.841 15.452 -10.591 1.00 75.56 202 ASN A N 1
ATOM 1590 C CA . ASN A 1 202 ? 14.681 16.543 -9.618 1.00 75.56 202 ASN A CA 1
ATOM 1591 C C . ASN A 1 202 ? 13.219 16.890 -9.285 1.00 75.56 202 ASN A C 1
ATOM 1593 O O . ASN A 1 202 ? 12.963 17.932 -8.682 1.00 75.56 202 ASN A O 1
ATOM 1597 N N . ASP A 1 203 ? 12.274 16.021 -9.645 1.00 77.62 203 ASP A N 1
ATOM 1598 C CA . ASP A 1 203 ? 10.893 16.165 -9.212 1.00 77.62 203 ASP A CA 1
ATOM 1599 C C . ASP A 1 203 ? 10.789 15.912 -7.710 1.00 77.62 203 ASP A C 1
ATOM 1601 O O . ASP A 1 203 ? 11.498 15.082 -7.130 1.00 77.62 203 ASP A O 1
ATOM 1605 N N . MET A 1 204 ? 9.884 16.650 -7.073 1.00 79.56 204 MET A N 1
ATOM 1606 C CA . MET A 1 204 ? 9.560 16.437 -5.672 1.00 79.56 204 MET A CA 1
ATOM 1607 C C . MET A 1 204 ? 8.791 15.128 -5.535 1.00 79.56 204 MET A C 1
ATOM 1609 O O . MET A 1 204 ? 7.658 15.007 -6.001 1.00 79.56 204 MET A O 1
ATOM 1613 N N . CYS A 1 205 ? 9.405 14.153 -4.875 1.00 84.81 205 CYS A N 1
ATOM 1614 C CA . CYS A 1 205 ? 8.781 12.875 -4.570 1.00 84.81 205 CYS A CA 1
ATOM 1615 C C . CYS A 1 205 ? 8.510 12.750 -3.073 1.00 84.81 205 CYS A C 1
ATOM 1617 O O . CYS A 1 205 ? 9.239 13.292 -2.238 1.00 84.81 205 CYS A O 1
ATOM 1619 N N . TYR A 1 206 ? 7.480 11.975 -2.749 1.00 87.31 206 TYR A N 1
ATOM 1620 C CA . TYR A 1 206 ? 7.116 11.628 -1.385 1.00 87.31 206 TYR A CA 1
ATOM 1621 C C . TYR A 1 206 ? 7.347 10.138 -1.171 1.00 87.31 206 TYR A C 1
ATOM 1623 O O . TYR A 1 206 ? 6.931 9.316 -1.984 1.00 87.31 206 TYR A O 1
ATOM 1631 N N . SER A 1 207 ? 7.991 9.790 -0.064 1.00 87.06 207 SER A N 1
ATOM 1632 C CA . SER A 1 207 ? 7.955 8.432 0.481 1.00 87.06 207 SER A CA 1
ATOM 1633 C C . SER A 1 207 ? 7.023 8.431 1.676 1.00 87.06 207 SER A C 1
ATOM 1635 O O . SER A 1 207 ? 7.142 9.315 2.522 1.00 87.06 207 SER A O 1
ATOM 1637 N N . SER A 1 208 ? 6.121 7.459 1.767 1.00 90.12 208 SER A N 1
ATOM 1638 C CA . SER A 1 208 ? 5.222 7.321 2.909 1.00 90.12 208 SER A CA 1
ATOM 1639 C C . SER A 1 208 ? 5.154 5.886 3.416 1.00 90.12 208 SER A C 1
ATOM 1641 O O . SER A 1 208 ? 5.482 4.933 2.708 1.00 90.12 208 SER A O 1
ATOM 1643 N N . GLY A 1 209 ? 4.774 5.731 4.682 1.00 89.00 209 GLY A N 1
ATOM 1644 C CA . GLY A 1 209 ? 4.603 4.429 5.316 1.00 89.00 209 GLY A CA 1
ATOM 1645 C C . GLY A 1 209 ? 4.744 4.482 6.832 1.00 89.00 209 GLY A C 1
ATOM 1646 O O . GLY A 1 209 ? 4.959 5.537 7.424 1.00 89.00 209 GLY A O 1
ATOM 1647 N N . TRP A 1 210 ? 4.632 3.312 7.454 1.00 88.88 210 TRP A N 1
ATOM 1648 C CA . TRP A 1 210 ? 4.642 3.154 8.912 1.00 88.88 210 TRP A CA 1
ATOM 1649 C C . TRP A 1 210 ? 6.023 2.805 9.493 1.00 88.88 210 TRP A C 1
ATOM 1651 O O . TRP A 1 210 ? 6.221 2.877 10.700 1.00 88.88 210 TRP A O 1
ATOM 1661 N N . GLY A 1 211 ? 7.000 2.470 8.638 1.00 73.19 211 GLY A N 1
ATOM 1662 C CA . GLY A 1 211 ? 8.354 2.084 9.048 1.00 73.19 211 GLY A CA 1
ATOM 1663 C C . GLY A 1 211 ? 8.431 0.715 9.745 1.00 73.19 211 GLY A C 1
ATOM 1664 O O . GLY A 1 211 ? 7.459 0.204 10.292 1.00 73.19 211 GLY A O 1
ATOM 1665 N N . LYS A 1 212 ? 9.616 0.088 9.719 1.00 59.62 212 LYS A N 1
ATOM 1666 C CA . LYS A 1 212 ? 9.902 -1.144 10.472 1.00 59.62 212 LYS A CA 1
ATOM 1667 C C . LYS A 1 212 ? 10.620 -0.775 11.766 1.00 59.62 212 LYS A C 1
ATOM 1669 O O . LYS A 1 212 ? 11.848 -0.768 11.824 1.00 59.62 212 LYS A O 1
ATOM 1674 N N . THR A 1 213 ? 9.875 -0.407 12.798 1.00 51.53 213 THR A N 1
ATOM 1675 C CA . THR A 1 213 ? 10.473 0.029 14.065 1.00 51.53 213 THR A CA 1
ATOM 1676 C C . THR A 1 213 ? 10.878 -1.194 14.887 1.00 51.53 213 THR A C 1
ATOM 1678 O O . THR A 1 213 ? 10.036 -1.895 15.436 1.00 51.53 213 THR A O 1
ATOM 1681 N N . VAL A 1 214 ? 12.184 -1.464 14.976 1.00 41.31 214 VAL A N 1
ATOM 1682 C CA . VAL A 1 214 ? 12.753 -2.562 15.787 1.00 41.31 214 VAL A CA 1
ATOM 1683 C C . VAL A 1 214 ? 12.686 -2.251 17.293 1.00 41.31 214 VAL A C 1
ATOM 1685 O O . VAL A 1 214 ? 13.035 -3.091 18.113 1.00 41.31 214 VAL A O 1
ATOM 1688 N N . SER A 1 215 ? 12.228 -1.069 17.717 1.00 39.81 215 SER A N 1
ATOM 1689 C CA . SER A 1 215 ? 12.109 -0.737 19.140 1.00 39.81 215 SER A CA 1
ATOM 1690 C C . SER A 1 215 ? 11.093 0.377 19.415 1.00 39.81 215 SER A C 1
ATOM 1692 O O . SER A 1 215 ? 11.184 1.462 18.856 1.00 39.81 215 SER A O 1
ATOM 1694 N N . TYR A 1 216 ? 10.161 0.062 20.319 1.00 37.72 216 TYR A N 1
ATOM 1695 C CA . TYR A 1 216 ? 9.352 0.937 21.177 1.00 37.72 216 TYR A CA 1
ATOM 1696 C C . TYR A 1 216 ? 8.443 2.020 20.535 1.00 37.72 216 TYR A C 1
ATOM 1698 O O . TYR A 1 216 ? 8.771 3.189 20.383 1.00 37.72 216 TYR A O 1
ATOM 1706 N N . ASN A 1 217 ? 7.192 1.606 20.328 1.00 44.88 217 ASN A N 1
ATOM 1707 C CA . ASN A 1 217 ? 5.961 2.230 20.834 1.00 44.88 217 ASN A CA 1
ATOM 1708 C C . ASN A 1 217 ? 5.396 3.583 20.359 1.00 44.88 217 ASN A C 1
ATOM 1710 O O . ASN A 1 217 ? 4.255 3.826 20.744 1.00 44.88 217 ASN A O 1
ATOM 1714 N N . ASN A 1 218 ? 6.016 4.425 19.526 1.00 52.47 218 ASN A N 1
ATOM 1715 C CA . ASN A 1 218 ? 5.447 5.786 19.339 1.00 52.47 218 ASN A CA 1
ATOM 1716 C C . ASN A 1 218 ? 5.016 6.227 17.934 1.00 52.47 218 ASN A C 1
ATOM 1718 O O . ASN A 1 218 ? 4.412 7.287 17.835 1.00 52.47 218 ASN A O 1
ATOM 1722 N N . TYR A 1 219 ? 5.214 5.441 16.873 1.00 57.38 219 TYR A N 1
ATOM 1723 C CA . TYR A 1 219 ? 4.818 5.872 15.525 1.00 57.38 2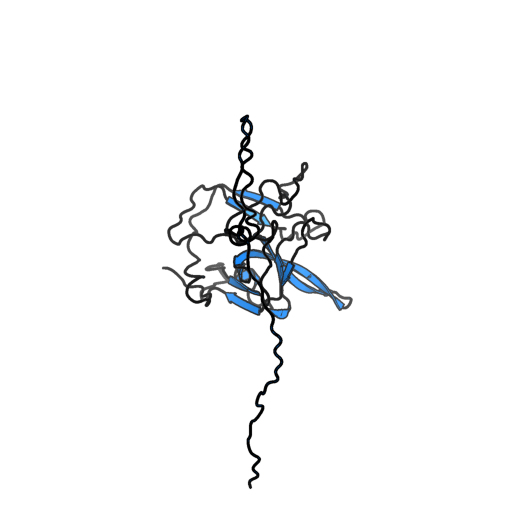19 TYR A CA 1
ATOM 1724 C C . TYR A 1 219 ? 3.959 4.823 14.833 1.00 57.38 219 TYR A C 1
ATOM 1726 O O . TYR A 1 219 ? 4.468 3.818 14.347 1.00 57.38 219 TYR A O 1
ATOM 1734 N N . THR A 1 220 ? 2.650 5.049 14.848 1.00 74.38 220 THR A N 1
ATOM 1735 C CA . THR A 1 220 ? 1.640 4.154 14.258 1.00 74.38 220 THR A CA 1
ATOM 1736 C C . THR A 1 220 ? 0.795 4.833 13.199 1.00 74.38 220 THR A C 1
ATOM 1738 O O . THR A 1 220 ? 0.139 4.141 12.430 1.00 74.38 220 THR A O 1
ATOM 1741 N N . ILE A 1 221 ? 0.917 6.156 13.098 1.00 78.06 221 ILE A N 1
ATOM 1742 C CA . ILE A 1 221 ? 0.388 6.977 12.018 1.00 78.06 221 ILE A CA 1
ATOM 1743 C C . ILE A 1 221 ? 1.332 6.905 10.807 1.00 78.06 221 ILE A C 1
ATOM 1745 O O . ILE A 1 221 ? 2.557 6.947 10.965 1.00 78.06 221 ILE A O 1
ATOM 1749 N N . VAL A 1 222 ? 0.772 6.830 9.594 1.00 79.69 222 VAL A N 1
ATOM 1750 C CA . VAL A 1 222 ? 1.532 6.954 8.335 1.00 79.69 222 VAL A CA 1
ATOM 1751 C C . VAL A 1 222 ? 2.384 8.220 8.362 1.00 79.69 222 VAL A C 1
ATOM 1753 O O . VAL A 1 222 ? 1.857 9.330 8.480 1.00 79.69 222 VAL A O 1
ATOM 1756 N N . LYS A 1 223 ? 3.691 8.069 8.157 1.00 84.06 223 LYS A N 1
ATOM 1757 C CA . LYS A 1 223 ? 4.626 9.183 7.980 1.00 84.06 223 LYS A CA 1
ATOM 1758 C C . LYS A 1 223 ? 4.875 9.474 6.510 1.00 84.06 223 LYS A C 1
ATOM 1760 O O . LYS A 1 223 ? 4.648 8.613 5.659 1.00 84.06 223 LYS A O 1
ATOM 1765 N N . LYS A 1 224 ? 5.386 10.669 6.222 1.00 83.50 224 LYS A N 1
ATOM 1766 C CA . LYS A 1 224 ? 5.863 11.086 4.905 1.00 83.50 224 LYS A CA 1
ATOM 1767 C C . LYS A 1 224 ? 7.199 11.816 4.988 1.00 83.50 224 LYS A C 1
ATOM 1769 O O . LYS A 1 224 ? 7.435 12.599 5.905 1.00 83.50 224 LYS A O 1
ATOM 1774 N N . THR A 1 225 ? 8.023 11.617 3.970 1.00 80.50 225 THR A N 1
ATOM 1775 C CA . THR A 1 225 ? 9.282 12.338 3.775 1.00 80.50 225 THR A CA 1
ATOM 1776 C C . THR A 1 225 ? 9.354 12.852 2.346 1.00 80.50 225 THR A C 1
ATOM 1778 O O . THR A 1 225 ? 9.067 12.116 1.401 1.00 80.50 225 THR A O 1
ATOM 1781 N N . GLU A 1 226 ? 9.756 14.110 2.196 1.00 79.69 226 GLU A N 1
ATOM 1782 C CA . GLU A 1 226 ? 10.015 14.745 0.906 1.00 79.69 226 GLU A CA 1
ATOM 1783 C C . GLU A 1 226 ? 11.451 14.468 0.448 1.00 79.69 226 GLU A C 1
ATOM 1785 O O . GLU A 1 226 ? 12.406 14.638 1.208 1.00 79.69 226 GLU A O 1
ATOM 1790 N N . SER A 1 227 ? 11.621 14.069 -0.811 1.00 69.31 227 SER A N 1
ATOM 1791 C CA . SER A 1 227 ? 12.933 13.884 -1.431 1.00 69.31 227 SER A CA 1
ATOM 1792 C C . SER A 1 227 ? 12.953 14.504 -2.826 1.00 69.31 227 SER A C 1
ATOM 1794 O O . SER A 1 227 ? 12.151 14.128 -3.675 1.00 69.31 227 SER A O 1
ATOM 1796 N N . GLY A 1 228 ? 13.892 15.423 -3.072 1.00 53.19 228 GLY A N 1
ATOM 1797 C CA . GLY A 1 228 ? 14.066 16.104 -4.366 1.00 53.19 228 GLY A CA 1
ATOM 1798 C C . GLY A 1 228 ? 15.117 15.476 -5.290 1.00 53.19 228 GLY A C 1
ATOM 1799 O O . GLY A 1 228 ? 15.636 16.153 -6.171 1.00 53.19 228 GLY A O 1
ATOM 1800 N N . LYS A 1 229 ? 15.525 14.220 -5.058 1.00 46.69 229 LYS A N 1
ATOM 1801 C CA . LYS A 1 229 ? 16.561 13.545 -5.859 1.00 46.69 229 LYS A CA 1
ATOM 1802 C C . LYS A 1 229 ? 16.139 12.130 -6.230 1.00 46.69 229 LYS A C 1
ATOM 1804 O O . LYS A 1 229 ? 16.496 11.167 -5.556 1.00 46.69 229 LYS A O 1
ATOM 1809 N N . THR A 1 230 ? 15.438 11.995 -7.345 1.00 49.91 230 THR A N 1
ATOM 1810 C CA . THR A 1 230 ? 15.346 10.722 -8.059 1.00 49.91 230 THR A CA 1
ATOM 1811 C C . THR A 1 230 ? 16.667 10.462 -8.783 1.00 49.91 230 THR A C 1
ATOM 1813 O O . THR A 1 230 ? 17.107 11.221 -9.645 1.00 49.91 230 THR A O 1
ATOM 1816 N N . SER A 1 231 ? 17.349 9.385 -8.395 1.00 41.97 231 SER A N 1
ATOM 1817 C CA . SER A 1 231 ? 18.458 8.833 -9.180 1.00 41.97 231 SER A CA 1
ATOM 1818 C C . SER A 1 231 ? 17.880 8.020 -10.344 1.00 41.97 231 SER A C 1
ATOM 1820 O O . SER A 1 231 ? 16.767 7.517 -10.244 1.00 41.97 231 SER A O 1
ATOM 1822 N N . ARG A 1 232 ? 18.636 7.900 -11.439 1.00 41.28 232 ARG A N 1
ATOM 1823 C CA . ARG A 1 232 ? 18.273 7.358 -12.766 1.00 41.28 232 ARG A CA 1
ATOM 1824 C C . ARG A 1 232 ? 17.848 5.867 -12.784 1.00 41.28 232 ARG A C 1
ATOM 1826 O O . ARG A 1 232 ? 18.462 5.070 -13.482 1.00 41.28 232 ARG A O 1
ATOM 1833 N N . TRP A 1 233 ? 16.802 5.495 -12.049 1.00 41.28 233 TRP A N 1
ATOM 1834 C CA . TRP A 1 233 ? 16.295 4.120 -11.908 1.00 41.28 233 TRP A CA 1
ATOM 1835 C C . TRP A 1 233 ? 14.835 3.968 -12.368 1.00 41.28 233 TRP A C 1
ATOM 1837 O O . TRP A 1 233 ? 14.0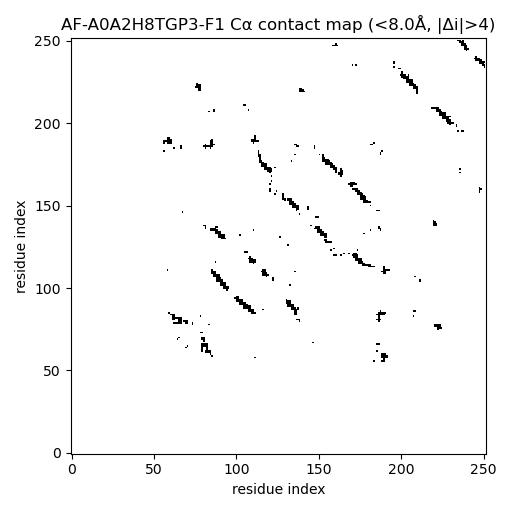55 3.243 -11.759 1.00 41.28 233 TRP A O 1
ATOM 1847 N N . ILE A 1 234 ? 14.446 4.642 -13.455 1.00 46.09 234 ILE A N 1
ATOM 1848 C CA . ILE A 1 234 ? 13.116 4.474 -14.066 1.00 46.09 234 ILE A CA 1
ATOM 1849 C C . ILE A 1 234 ? 13.213 3.423 -15.171 1.00 46.09 234 ILE A C 1
ATOM 1851 O O . ILE A 1 234 ? 13.239 3.755 -16.347 1.00 46.09 234 ILE A O 1
ATOM 1855 N N . TYR A 1 235 ? 13.304 2.150 -14.802 1.00 43.06 235 TYR A N 1
ATOM 1856 C CA . TYR A 1 235 ? 13.113 1.050 -15.750 1.00 43.06 235 TYR A CA 1
ATOM 1857 C C . TYR A 1 235 ? 12.609 -0.162 -14.993 1.00 43.06 235 TYR A C 1
ATOM 1859 O O . TYR A 1 235 ? 13.433 -0.989 -14.641 1.00 43.06 235 TYR A O 1
ATOM 1867 N N . LEU A 1 236 ? 11.307 -0.268 -14.690 1.00 46.81 236 LEU A N 1
ATOM 1868 C CA . LEU A 1 236 ? 10.738 -1.553 -14.241 1.00 46.81 236 LEU A CA 1
ATOM 1869 C C . LEU A 1 236 ? 9.207 -1.637 -14.197 1.00 46.81 236 LEU A C 1
ATOM 1871 O O . LEU A 1 236 ? 8.672 -2.276 -13.305 1.00 46.81 236 LEU A O 1
ATOM 1875 N N . ILE A 1 237 ? 8.472 -1.074 -15.164 1.00 43.62 237 ILE A N 1
ATOM 1876 C CA . ILE A 1 237 ? 7.074 -1.494 -15.398 1.00 43.62 237 ILE A CA 1
ATOM 1877 C C . ILE A 1 237 ? 6.762 -1.436 -16.901 1.00 43.62 237 ILE A C 1
ATOM 1879 O O . ILE A 1 237 ? 6.452 -0.376 -17.439 1.00 43.62 237 ILE A O 1
ATOM 1883 N N . LYS A 1 238 ? 6.813 -2.578 -17.603 1.00 42.38 238 LYS A N 1
ATOM 1884 C CA . LYS A 1 238 ? 6.209 -2.719 -18.938 1.00 42.38 238 LYS A CA 1
ATOM 1885 C C . LYS A 1 238 ? 4.925 -3.542 -18.816 1.00 42.38 238 LYS A C 1
ATOM 1887 O O . LYS A 1 238 ? 4.969 -4.716 -18.470 1.00 42.38 238 LYS A O 1
ATOM 1892 N N . LYS A 1 239 ? 3.808 -2.913 -19.201 1.00 39.53 239 LYS A N 1
ATOM 1893 C CA . LYS A 1 239 ? 2.557 -3.545 -19.663 1.00 39.53 239 LYS A CA 1
ATOM 1894 C C . LYS A 1 239 ? 1.737 -4.329 -18.619 1.00 39.53 239 LYS A C 1
ATOM 1896 O O . LYS A 1 239 ? 1.400 -5.485 -18.823 1.00 39.53 239 LYS A O 1
ATOM 1901 N N . ILE A 1 240 ? 1.266 -3.629 -17.589 1.00 46.94 240 ILE A N 1
ATOM 1902 C CA . ILE A 1 240 ? 0.257 -4.134 -16.634 1.00 46.94 240 ILE A CA 1
ATOM 1903 C C . ILE A 1 240 ? -1.162 -4.256 -17.242 1.00 46.94 240 ILE A C 1
ATOM 1905 O O . ILE A 1 240 ? -2.011 -4.931 -16.678 1.00 46.94 240 ILE A O 1
ATOM 1909 N N . GLN A 1 241 ? -1.434 -3.678 -18.421 1.00 38.22 241 GLN A N 1
ATOM 1910 C CA . GLN A 1 241 ? -2.819 -3.490 -18.891 1.00 38.22 241 GLN A CA 1
ATOM 1911 C C . GLN A 1 241 ? -3.252 -4.239 -20.163 1.00 38.22 241 GLN A C 1
ATOM 1913 O O . GLN A 1 241 ? -4.405 -4.107 -20.573 1.00 38.22 241 GLN A O 1
ATOM 1918 N N . LYS A 1 242 ? -2.409 -5.049 -20.819 1.00 38.38 242 LYS A N 1
ATOM 1919 C CA . LYS A 1 242 ? -2.851 -5.723 -22.059 1.00 38.38 242 LYS A CA 1
ATOM 1920 C C . LYS A 1 242 ? -3.373 -7.131 -21.752 1.00 38.38 242 LYS A C 1
ATOM 1922 O O . LYS A 1 242 ? -2.593 -8.070 -21.700 1.00 38.38 242 LYS A O 1
ATOM 1927 N N . ASN A 1 243 ? -4.702 -7.228 -21.603 1.00 35.59 243 ASN A N 1
ATOM 1928 C CA . ASN A 1 243 ? -5.549 -8.441 -21.539 1.00 35.59 243 ASN A CA 1
ATOM 1929 C C . ASN A 1 243 ? -5.999 -8.947 -20.153 1.00 35.59 243 ASN A C 1
ATOM 1931 O O . ASN A 1 243 ? -6.352 -10.118 -20.052 1.00 35.59 243 ASN A O 1
ATOM 1935 N N . LYS A 1 244 ? -6.004 -8.133 -19.083 1.00 43.91 244 LYS A N 1
ATOM 1936 C CA . LYS A 1 244 ? -6.248 -8.62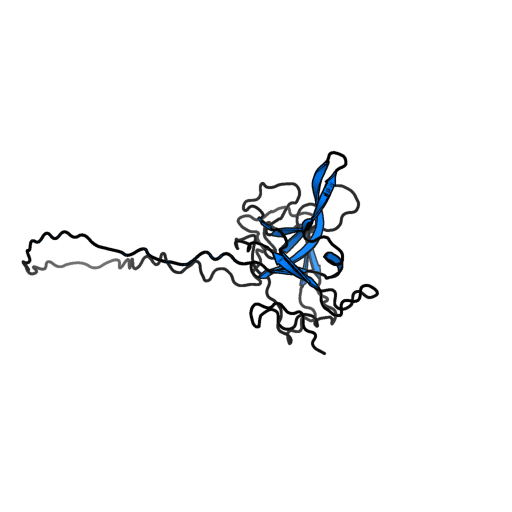1 -17.696 1.00 43.91 244 LYS A CA 1
ATOM 1937 C C . LYS A 1 244 ? -5.273 -9.734 -17.247 1.00 43.91 244 LYS A C 1
ATOM 1939 O O . LYS A 1 244 ? -5.449 -10.324 -16.187 1.00 43.91 244 LYS A O 1
ATOM 1944 N N . SER A 1 245 ? -4.235 -10.005 -18.044 1.00 44.59 245 SER A N 1
ATOM 1945 C CA . SER A 1 245 ? -3.082 -10.820 -17.686 1.00 44.59 245 SER A CA 1
ATOM 1946 C C . SER A 1 245 ? -1.983 -9.848 -17.303 1.00 44.59 245 SER A C 1
ATOM 1948 O O . SER A 1 245 ? -1.371 -9.198 -18.149 1.00 44.59 245 SER A O 1
ATOM 1950 N N . TYR A 1 246 ? -1.819 -9.660 -16.007 1.00 51.56 246 TYR A N 1
ATOM 1951 C CA . TYR A 1 246 ? -0.758 -8.844 -15.456 1.00 51.56 246 TYR A CA 1
ATOM 1952 C C . TYR A 1 246 ? 0.558 -9.613 -15.608 1.00 51.56 246 TYR A C 1
ATOM 1954 O O . TYR A 1 246 ? 0.857 -10.512 -14.821 1.00 51.56 246 TYR A O 1
ATOM 1962 N N . GLU A 1 247 ? 1.320 -9.292 -16.649 1.00 47.09 247 GLU A N 1
ATOM 1963 C CA . GLU A 1 247 ? 2.648 -9.852 -16.896 1.00 47.09 247 GLU A CA 1
ATOM 1964 C C . GLU A 1 247 ? 3.710 -8.790 -16.627 1.00 47.09 247 GLU A C 1
ATOM 1966 O O . GLU A 1 247 ? 3.661 -7.686 -17.168 1.00 47.09 247 GLU A O 1
ATOM 1971 N N . ILE A 1 248 ? 4.698 -9.128 -15.802 1.00 53.06 248 ILE A N 1
ATOM 1972 C CA . ILE A 1 248 ? 5.858 -8.270 -15.573 1.00 53.06 248 ILE A CA 1
ATOM 1973 C C . ILE A 1 248 ? 6.869 -8.575 -16.686 1.00 53.06 248 ILE A C 1
ATOM 1975 O O . ILE A 1 248 ? 7.544 -9.601 -16.644 1.00 53.06 248 ILE A O 1
ATOM 1979 N N . THR A 1 249 ? 6.934 -7.720 -17.713 1.00 39.88 249 THR A N 1
ATOM 1980 C CA . THR A 1 249 ? 7.854 -7.881 -18.857 1.00 39.88 249 THR A CA 1
ATOM 1981 C C . THR A 1 249 ? 8.981 -6.845 -18.820 1.00 39.88 249 THR A C 1
ATOM 1983 O O . THR A 1 249 ? 8.740 -5.668 -18.554 1.00 39.88 249 THR A O 1
ATOM 1986 N N . ILE A 1 250 ? 10.202 -7.263 -19.158 1.00 37.31 250 ILE A N 1
ATOM 1987 C CA . ILE A 1 250 ? 11.404 -6.415 -19.212 1.00 37.31 250 ILE A CA 1
ATOM 1988 C C . ILE A 1 250 ? 11.435 -5.590 -20.505 1.00 37.31 250 ILE A C 1
ATOM 1990 O O . ILE A 1 250 ? 11.078 -6.070 -21.585 1.00 37.31 250 ILE A O 1
ATOM 1994 N N . ILE A 1 251 ? 11.883 -4.337 -20.416 1.00 36.41 251 ILE A N 1
ATOM 1995 C CA . ILE A 1 251 ? 12.394 -3.578 -21.567 1.00 36.41 251 ILE A CA 1
ATOM 1996 C C . ILE A 1 251 ? 13.896 -3.487 -21.390 1.00 36.41 251 ILE A C 1
ATOM 1998 O O . ILE A 1 251 ? 14.332 -2.857 -20.431 1.00 36.41 251 ILE A O 1
ATOM 2002 N N . ASN A 1 252 ? 14.644 -4.092 -22.305 1.00 31.50 252 ASN A N 1
ATOM 2003 C CA . ASN A 1 252 ? 16.017 -3.677 -22.560 1.00 31.50 252 ASN A CA 1
ATOM 2004 C C . ASN A 1 252 ? 16.015 -2.552 -23.593 1.00 31.50 252 ASN A C 1
ATOM 2006 O O . ASN A 1 252 ? 15.105 -2.575 -24.461 1.00 31.50 252 ASN A O 1
#

pLDDT: mean 71.53, std 26.48, range [24.7, 98.5]

Radius of gyration: 28.84 Å; Cα contacts (8 Å, |Δi|>4): 405; chains: 1; bounding box: 84×98×48 Å

Secondary structure (DSSP, 8-state):
------------------------------------------------TTSSSSSS--TT---TT-SS---S---TTBPPTTSSTTEEEEEEEEE-TTS-EEEEEEEEEEEEETTEEEE-HHHHTT--GGGEEEEES--BTT---SSS--EEEEEEEEEE-TT-BTTTTBT--EEEEESSPPPPBTTB-PPPPPPTT---SS--EEEEE----SS-S---BPEEEEE----S-----B-S-SSS----B---

Mean predicted aligned error: 15.53 Å

Sequence (252 aa):
KPYDGQTEDYTKNPHDGQSGYFTKEPSVHEVTEKSITPEYIVSTESDKTSNDHHEKHKCGTWNKYGAGFRIGNAVDGESQFGEFPSMIAIFKEELSKDGEKNLVLNCGGSLIEKDVILTAAHCVIKKDISTLVVRAGEWDLKTEKELLSHQDRRVSKIVTHPDYYAGGLYNDVALIFVENPFSLQDNIQLICLPSTNDIFINDMCYSSGWGKTVSYNNYTIVKKTESGKTSRWIYLIKKIQKNKSYEITIIN

InterPro domains:
  IPR001254 Serine proteases, trypsin domain [PF00089] (82-217)
  IPR001254 Serine proteases, trypsin domain [PS50240] (74-213)
  IPR001254 Serine proteases, trypsin domain [SM00020] (73-240)
  IPR001254 Serine proteases, trypsin domain [cd00190] (78-213)
  IPR001314 Peptidase S1A, chymotrypsin family [PR00722] (108-123)
  IPR001314 Peptidase S1A, chymotrypsin family [PR00722] (168-182)
  IPR009003 Peptidase S1, PA clan [SSF50494] (56-216)
  IPR018114 Serine proteases, trypsin family, histidine active site [PS00134] (118-123)

Organism: NCBI:txid742174

Foldseek 3Di:
DDDDDDDDDDDDDDDDDDDDDDDDDDDDDDDDDDDDDDDDPPDDDDDPPPPDPPPPADAADFDQQADPHHDPDDPDQFGHQLRPQQKKFKWFWDADPVRDTDTDGQFIWGAADQFKTKDFQVSPPPDDQQRIKMKGRDFFPVDQPDPDGIDIFRWPDKAAAPPQDPVVRPSGMMMTGTPDGHDDDSSHGHHHDDDLPDDQAQDWDKDKDQDDDPDDDDTRGIGIDIDRGDDPPSFWADDCDPPVPRDGDGDD